Protein AF-0000000087637522 (afdb_homodimer)

InterPro domains:
  IPR002601 C6 domain [SM01048] (24-120)

Nearest PDB structures (foldseek):
  8sok-assembly1_D  TM=5.593E-01  e=7.422E+00  Homo sapiens
  8w3d-assembly2_B  TM=3.152E-01  e=5.796E+00  Homo sapiens
  7dua-assembly1_B  TM=2.533E-01  e=5.448E+00  Homo sapiens
  8sok-assembly1_D  TM=5.595E-01  e=7.755E+00  Homo sapiens
  8w3d-assembly2_B  TM=3.154E-01  e=9.944E+00  Homo sapiens

pLDDT: mean 79.02, std 18.72, range [26.09, 97.25]

Organism: Ancylostoma caninum (NCBI:txid29170)

Structure (mmCIF, N/CA/C/O backbone):
data_AF-0000000087637522-model_v1
#
loop_
_entity.id
_entity.type
_entity.pdbx_description
1 polymer 'C6 domain-containing protein'
#
loop_
_atom_site.group_PDB
_atom_site.id
_atom_site.type_symbol
_atom_site.label_atom_id
_atom_site.label_alt_id
_atom_site.label_comp_id
_atom_site.label_asym_id
_atom_site.label_entity_id
_atom_site.label_seq_id
_atom_site.pdbx_PDB_ins_code
_atom_site.Cartn_x
_atom_site.Cartn_y
_atom_site.Cartn_z
_atom_site.occupancy
_atom_site.B_iso_or_equiv
_atom_site.auth_seq_id
_atom_site.auth_comp_id
_atom_site.auth_asym_id
_atom_site.auth_atom_id
_atom_site.pdbx_PDB_model_num
ATOM 1 N N . MET A 1 1 ? 56.125 -8.523 -10.203 1 26.58 1 MET A N 1
ATOM 2 C CA . MET A 1 1 ? 55.281 -7.355 -10.516 1 26.58 1 MET A CA 1
ATOM 3 C C . MET A 1 1 ? 53.812 -7.746 -10.633 1 26.58 1 MET A C 1
ATOM 5 O O . MET A 1 1 ? 53.438 -8.445 -11.562 1 26.58 1 MET A O 1
ATOM 9 N N . MET A 1 2 ? 53.156 -8 -9.461 1 36.91 2 MET A N 1
ATOM 10 C CA . MET A 1 2 ? 51.75 -8.414 -9.242 1 36.91 2 MET A CA 1
ATOM 11 C C . MET A 1 2 ? 50.781 -7.359 -9.758 1 36.91 2 MET A C 1
ATOM 13 O O . MET A 1 2 ? 50.906 -6.188 -9.398 1 36.91 2 MET A O 1
ATOM 17 N N . THR A 1 3 ? 50.281 -7.492 -11.008 1 38.19 3 THR A N 1
ATOM 18 C CA . THR A 1 3 ? 49.281 -6.668 -11.648 1 38.19 3 THR A CA 1
ATOM 19 C C . THR A 1 3 ? 48 -6.668 -10.82 1 38.19 3 THR A C 1
ATOM 21 O O . THR A 1 3 ? 47.406 -7.723 -10.57 1 38.19 3 THR A O 1
ATOM 24 N N . SER A 1 4 ? 47.969 -5.797 -9.797 1 38.84 4 SER A N 1
ATOM 25 C CA . SER A 1 4 ? 46.719 -5.496 -9.102 1 38.84 4 SER A CA 1
ATOM 26 C C . SER A 1 4 ? 45.594 -5.184 -10.086 1 38.84 4 SER A C 1
ATOM 28 O O . SER A 1 4 ? 45.688 -4.23 -10.859 1 38.84 4 SER A O 1
ATOM 30 N N . GLY A 1 5 ? 45.062 -6.227 -10.641 1 37.09 5 GLY A N 1
ATOM 31 C CA . GLY A 1 5 ? 43.844 -6.035 -11.414 1 37.09 5 GLY A CA 1
ATOM 32 C C . GLY A 1 5 ? 42.781 -5.238 -10.672 1 37.09 5 GLY A C 1
ATOM 33 O O . GLY A 1 5 ? 42.25 -5.688 -9.656 1 37.09 5 GLY A O 1
ATOM 34 N N . THR A 1 6 ? 42.875 -3.9 -10.703 1 39.91 6 THR A N 1
ATOM 35 C CA . THR A 1 6 ? 41.781 -3.027 -10.25 1 39.91 6 THR A CA 1
ATOM 36 C C . THR A 1 6 ? 40.469 -3.402 -10.922 1 39.91 6 THR A C 1
ATOM 38 O O . THR A 1 6 ? 40.375 -3.371 -12.156 1 39.91 6 THR A O 1
ATOM 41 N N . CYS A 1 7 ? 39.781 -4.348 -10.352 1 34.88 7 CYS A N 1
ATOM 42 C CA . CYS A 1 7 ? 38.406 -4.547 -10.773 1 34.88 7 CYS A CA 1
ATOM 43 C C . CYS A 1 7 ? 37.625 -3.225 -10.812 1 34.88 7 CYS A C 1
ATOM 45 O O . CYS A 1 7 ? 37.375 -2.627 -9.766 1 34.88 7 CYS A O 1
ATOM 47 N N . ALA A 1 8 ? 37.75 -2.508 -11.93 1 36.03 8 ALA A N 1
ATOM 48 C CA . ALA A 1 8 ? 36.938 -1.335 -12.234 1 36.03 8 ALA A CA 1
ATOM 49 C C . ALA A 1 8 ? 35.438 -1.633 -12.039 1 36.03 8 ALA A C 1
ATOM 51 O O . ALA A 1 8 ? 34.844 -2.393 -12.812 1 36.03 8 ALA A O 1
ATOM 52 N N . VAL A 1 9 ? 34.969 -1.799 -10.914 1 47.88 9 VAL A N 1
ATOM 53 C CA . VAL A 1 9 ? 33.531 -1.71 -10.789 1 47.88 9 VAL A CA 1
ATOM 54 C C . VAL A 1 9 ? 33 -0.581 -11.672 1 47.88 9 VAL A C 1
ATOM 56 O O . VAL A 1 9 ? 33.5 0.542 -11.625 1 47.88 9 VAL A O 1
ATOM 59 N N . PRO A 1 10 ? 32.344 -0.998 -12.688 1 44.69 10 PRO A N 1
ATOM 60 C CA . PRO A 1 10 ? 31.984 0.076 -13.617 1 44.69 10 PRO A CA 1
ATOM 61 C C . PRO A 1 10 ? 31.297 1.25 -12.922 1 44.69 10 PRO A C 1
ATOM 63 O O . PRO A 1 10 ? 30.406 1.048 -12.102 1 44.69 10 PRO A O 1
ATOM 66 N N . ILE A 1 11 ? 31.844 2.43 -12.914 1 52.66 11 ILE A N 1
ATOM 67 C CA . ILE A 1 11 ? 31.359 3.74 -12.5 1 52.66 11 ILE A CA 1
ATOM 68 C C . ILE A 1 11 ? 29.859 3.85 -12.773 1 52.66 11 ILE A C 1
ATOM 70 O O . ILE A 1 11 ? 29.125 4.477 -12.008 1 52.66 11 ILE A O 1
ATOM 74 N N . LEU A 1 12 ? 29.297 3.018 -13.609 1 48.44 12 LEU A N 1
ATOM 75 C CA . LEU A 1 12 ? 27.891 3.111 -13.992 1 48.44 12 LEU A CA 1
ATOM 76 C C . LEU A 1 12 ? 27 2.537 -12.906 1 48.44 12 LEU A C 1
ATOM 78 O O . LEU A 1 12 ? 25.922 3.088 -12.633 1 48.44 12 LEU A O 1
ATOM 82 N N . VAL A 1 13 ? 27.391 1.53 -12.352 1 46.62 13 VAL A N 1
ATOM 83 C CA . VAL A 1 13 ? 26.578 0.923 -11.297 1 46.62 13 VAL A CA 1
ATOM 84 C C . VAL A 1 13 ? 26.547 1.845 -10.078 1 46.62 13 VAL A C 1
ATOM 86 O O . VAL A 1 13 ? 25.5 2.004 -9.445 1 46.62 13 VAL A O 1
ATOM 89 N N . LEU A 1 14 ? 27.594 2.449 -9.789 1 48.47 14 LEU A N 1
ATOM 90 C CA . LEU A 1 14 ? 27.625 3.391 -8.672 1 48.47 14 LEU A CA 1
ATOM 91 C C . LEU A 1 14 ? 26.766 4.613 -8.961 1 48.47 14 LEU A C 1
ATOM 93 O O . LEU A 1 14 ? 26.078 5.113 -8.07 1 48.47 14 LEU A O 1
ATOM 97 N N . LEU A 1 15 ? 26.688 5.008 -10.102 1 47.25 15 LEU A N 1
ATOM 98 C CA . LEU A 1 15 ? 25.875 6.156 -10.469 1 47.25 15 LEU A CA 1
ATOM 99 C C . LEU A 1 15 ? 24.391 5.801 -10.43 1 47.25 15 LEU A C 1
ATOM 101 O O . LEU A 1 15 ? 23.562 6.602 -9.984 1 47.25 15 LEU A O 1
ATOM 105 N N . GLU A 1 16 ? 24.062 4.586 -10.859 1 46.06 16 GLU A N 1
ATOM 106 C CA . GLU A 1 16 ? 22.656 4.172 -10.844 1 46.06 16 GLU A CA 1
ATOM 107 C C . GLU A 1 16 ? 22.172 3.941 -9.414 1 46.06 16 GLU A C 1
ATOM 109 O O . GLU A 1 16 ? 21.062 4.332 -9.062 1 46.06 16 GLU A O 1
ATOM 114 N N . ILE A 1 17 ? 22.922 3.262 -8.625 1 44.72 17 ILE A N 1
ATOM 115 C CA . ILE A 1 17 ? 22.578 3.088 -7.219 1 44.72 17 ILE A CA 1
ATOM 116 C C . ILE A 1 17 ? 22.5 4.453 -6.535 1 44.72 17 ILE A C 1
ATOM 118 O O . ILE A 1 17 ? 21.562 4.715 -5.777 1 44.72 17 ILE A O 1
ATOM 122 N N . ASN A 1 18 ? 23.469 5.289 -6.734 1 46.38 18 ASN A N 1
ATOM 123 C CA . ASN A 1 18 ? 23.422 6.633 -6.172 1 46.38 18 ASN A CA 1
ATOM 124 C C . ASN A 1 18 ? 22.203 7.406 -6.66 1 46.38 18 ASN A C 1
ATOM 126 O O . ASN A 1 18 ? 21.609 8.18 -5.906 1 46.38 18 ASN A O 1
ATOM 130 N N . ARG A 1 19 ? 21.844 7.188 -7.879 1 44.47 19 ARG A N 1
ATOM 131 C CA . ARG A 1 19 ? 20.688 7.891 -8.43 1 44.47 19 ARG A CA 1
ATOM 132 C C . ARG A 1 19 ? 19.406 7.43 -7.758 1 44.47 19 ARG A C 1
ATOM 134 O O . ARG A 1 19 ? 18.516 8.242 -7.484 1 44.47 19 ARG A O 1
ATOM 141 N N . LYS A 1 20 ? 19.234 6.156 -7.539 1 47.78 20 LYS A N 1
ATOM 142 C CA . LYS A 1 20 ? 18.016 5.652 -6.91 1 47.78 20 LYS A CA 1
ATOM 143 C C . LYS A 1 20 ? 17.906 6.129 -5.465 1 47.78 20 LYS A C 1
ATOM 145 O O . LYS A 1 20 ? 16.828 6.535 -5.02 1 47.78 20 LYS A O 1
ATOM 150 N N . THR A 1 21 ? 18.984 5.891 -4.676 1 53.03 21 THR A N 1
ATOM 151 C CA . THR A 1 21 ? 19 6.406 -3.311 1 53.03 21 THR A CA 1
ATOM 152 C C . THR A 1 21 ? 18.734 7.906 -3.297 1 53.03 21 THR A C 1
ATOM 154 O O . THR A 1 21 ? 18.047 8.414 -2.406 1 53.03 21 THR A O 1
ATOM 157 N N . ASP A 1 22 ? 19.188 8.492 -4.344 1 59.59 22 ASP A N 1
ATOM 158 C CA . ASP A 1 22 ? 19.031 9.938 -4.426 1 59.59 22 ASP A CA 1
ATOM 159 C C . ASP A 1 22 ? 17.609 10.32 -4.789 1 59.59 22 ASP A C 1
ATOM 161 O O . ASP A 1 22 ? 17.078 11.312 -4.285 1 59.59 22 ASP A O 1
ATOM 165 N N . ALA A 1 23 ? 16.969 9.375 -5.465 1 61.22 23 ALA A N 1
ATOM 166 C CA . ALA A 1 23 ? 15.672 9.789 -5.98 1 61.22 23 ALA A CA 1
ATOM 167 C C . ALA A 1 23 ? 14.617 9.781 -4.875 1 61.22 23 ALA A C 1
ATOM 169 O O . ALA A 1 23 ? 13.625 10.508 -4.957 1 61.22 23 ALA A O 1
ATOM 170 N N . CYS A 1 24 ? 14.961 9.117 -3.807 1 74.25 24 CYS A N 1
ATOM 171 C CA . CYS A 1 24 ? 13.945 9.102 -2.756 1 74.25 24 CYS A CA 1
ATOM 172 C C . CYS A 1 24 ? 14.344 10.008 -1.599 1 74.25 24 CYS A C 1
ATOM 174 O O . CYS A 1 24 ? 13.758 9.945 -0.521 1 74.25 24 CYS A O 1
ATOM 176 N N . LYS A 1 25 ? 15.336 10.773 -1.87 1 78.25 25 LYS A N 1
ATOM 177 C CA . LYS A 1 25 ? 15.781 11.773 -0.906 1 78.25 25 LYS A CA 1
ATOM 178 C C . LYS A 1 25 ? 15.57 13.188 -1.439 1 78.25 25 LYS A C 1
ATOM 180 O O . LYS A 1 25 ? 16.078 14.156 -0.872 1 78.25 25 LYS A O 1
ATOM 185 N N . THR A 1 26 ? 14.859 13.312 -2.416 1 86.06 26 THR A N 1
ATOM 186 C CA . THR A 1 26 ? 14.758 14.609 -3.084 1 86.06 26 THR A CA 1
ATOM 187 C C . THR A 1 26 ? 13.391 15.242 -2.832 1 86.06 26 THR A C 1
ATOM 189 O O . THR A 1 26 ? 13.117 16.344 -3.299 1 86.06 26 THR A O 1
ATOM 192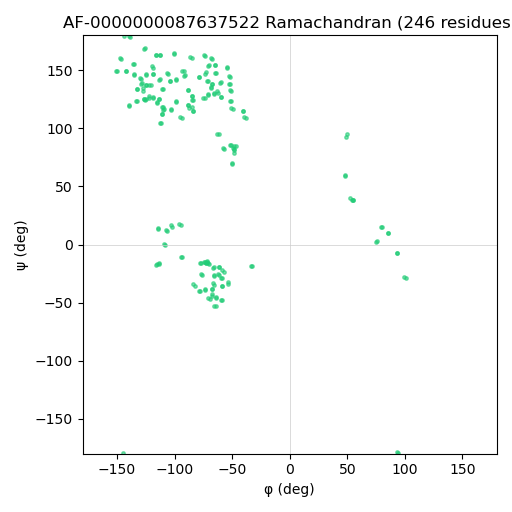 N N . CYS A 1 27 ? 12.609 14.617 -2.16 1 91.75 27 CYS A N 1
ATOM 193 C CA . CYS A 1 27 ? 11.297 15.188 -1.881 1 91.75 27 CYS A CA 1
ATOM 194 C C . CYS A 1 27 ? 11.398 16.328 -0.872 1 91.75 27 CYS A C 1
ATOM 196 O O . CYS A 1 27 ? 12.273 16.312 -0.002 1 91.75 27 CYS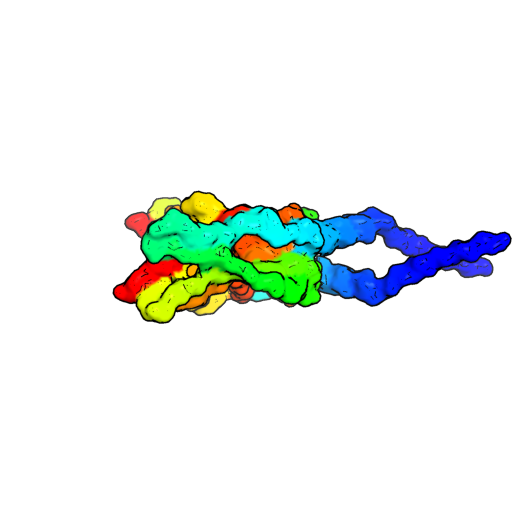 A O 1
ATOM 198 N N . THR A 1 28 ? 10.523 17.297 -0.998 1 93.88 28 THR A N 1
ATOM 199 C CA . THR A 1 28 ? 10.336 18.344 -0.002 1 93.88 28 THR A CA 1
ATOM 200 C C . THR A 1 28 ? 8.914 18.328 0.534 1 93.88 28 THR A C 1
ATOM 202 O O . THR A 1 28 ? 7.984 17.906 -0.158 1 93.88 28 THR A O 1
ATOM 205 N N . THR A 1 29 ? 8.773 18.812 1.768 1 93.75 29 THR A N 1
ATOM 206 C CA . THR A 1 29 ? 7.449 18.812 2.379 1 93.75 29 THR A CA 1
ATOM 207 C C . THR A 1 29 ? 6.512 19.766 1.637 1 93.75 29 THR A C 1
ATOM 209 O O . THR A 1 29 ? 5.293 19.609 1.686 1 93.75 29 THR A O 1
ATOM 212 N N . ALA A 1 30 ? 7.078 20.656 0.931 1 94.88 30 ALA A N 1
ATOM 213 C CA . ALA A 1 30 ? 6.27 21.641 0.228 1 94.88 30 ALA A CA 1
ATOM 214 C C . ALA A 1 30 ? 5.566 21.031 -0.979 1 94.88 30 ALA A C 1
ATOM 216 O O . ALA A 1 30 ? 4.652 21.625 -1.547 1 94.88 30 ALA A O 1
ATOM 217 N N . GLN A 1 31 ? 5.973 19.875 -1.399 1 95 31 GLN A N 1
ATOM 218 C CA . GLN A 1 31 ? 5.371 19.203 -2.547 1 95 31 GLN A CA 1
ATOM 219 C C . GLN A 1 31 ? 3.971 18.688 -2.217 1 95 31 GLN A C 1
ATOM 221 O O . GLN A 1 31 ? 3.205 18.344 -3.117 1 95 31 GLN A O 1
ATOM 226 N N . VAL A 1 32 ? 3.664 18.625 -0.894 1 96.19 32 VAL A N 1
ATOM 227 C CA . VAL A 1 32 ? 2.326 18.219 -0.47 1 96.19 32 VAL A CA 1
ATOM 228 C C . VAL A 1 32 ? 1.619 19.391 0.193 1 96.19 32 VAL A C 1
ATOM 230 O O . VAL A 1 32 ? 2.148 20 1.13 1 96.19 32 VAL A O 1
ATOM 233 N N . SER A 1 33 ? 0.439 19.688 -0.332 1 96.75 33 SER A N 1
ATOM 234 C CA . SER A 1 33 ? -0.38 20.703 0.314 1 96.75 33 SER A CA 1
ATOM 235 C C . SER A 1 33 ? -1.198 20.109 1.458 1 96.75 33 SER A C 1
ATOM 237 O O . SER A 1 33 ? -2.031 19.234 1.241 1 96.75 33 SER A O 1
ATOM 239 N N . PHE A 1 34 ? -0.889 20.547 2.602 1 97.19 34 PHE A N 1
ATOM 240 C CA . PHE A 1 34 ? -1.707 20.219 3.762 1 97.19 34 PHE A CA 1
ATOM 241 C C . PHE A 1 34 ? -2.74 21.297 4.031 1 97.19 34 PHE A C 1
ATOM 243 O O . PHE A 1 34 ? -2.402 22.375 4.539 1 97.19 34 PHE A O 1
ATOM 250 N N . ASP A 1 35 ? -3.912 20.906 3.75 1 94.88 35 ASP A N 1
ATOM 251 C CA . ASP A 1 35 ? -4.957 21.922 3.693 1 94.88 35 ASP A CA 1
ATOM 252 C C . ASP A 1 35 ? -5.422 22.312 5.094 1 94.88 35 ASP A C 1
ATOM 254 O O . ASP A 1 35 ? -5.539 21.453 5.973 1 94.88 35 ASP A O 1
ATOM 258 N N . LYS A 1 36 ? -5.727 23.594 5.191 1 95.94 36 LYS A N 1
ATOM 259 C CA . LYS A 1 36 ? -6.367 24.094 6.402 1 95.94 36 LYS A CA 1
ATOM 260 C C . LYS A 1 36 ? -7.883 23.938 6.332 1 95.94 36 LYS A C 1
ATOM 262 O O . LYS A 1 36 ? -8.438 23.734 5.25 1 95.94 36 LYS A O 1
ATOM 267 N N . ALA A 1 37 ? -8.43 24 7.547 1 94 37 ALA A N 1
ATOM 268 C CA . ALA A 1 37 ? -9.891 24.047 7.574 1 94 37 ALA A CA 1
ATOM 269 C C . ALA A 1 37 ? -10.422 25.156 6.664 1 94 37 ALA A C 1
ATOM 271 O O . ALA A 1 37 ? -9.836 26.234 6.594 1 94 37 ALA A O 1
ATOM 272 N N . ASN A 1 38 ? -11.484 24.781 5.965 1 87.12 38 ASN A N 1
ATOM 273 C CA . ASN A 1 38 ? -11.961 25.719 4.957 1 87.12 38 ASN A CA 1
ATOM 274 C C . ASN A 1 38 ? -13.203 26.469 5.43 1 87.12 38 ASN A C 1
ATOM 276 O O . ASN A 1 38 ? -13.93 27.047 4.621 1 87.12 38 ASN A O 1
ATOM 280 N N . GLY A 1 39 ? -13.562 26.516 6.645 1 87.5 39 GLY A N 1
ATOM 281 C CA . GLY A 1 39 ? -14.727 27.203 7.18 1 87.5 39 GLY A CA 1
ATOM 282 C C . GLY A 1 39 ? -15.906 26.266 7.426 1 87.5 39 GLY A C 1
ATOM 283 O O . GLY A 1 39 ? -16.797 26.594 8.211 1 87.5 39 GLY A O 1
ATOM 284 N N . ASP A 1 40 ? -15.938 25.188 6.625 1 82.62 40 ASP A N 1
ATOM 285 C CA . ASP A 1 40 ? -16.922 24.141 6.934 1 82.62 40 ASP A CA 1
ATOM 286 C C . ASP A 1 40 ? -16.641 23.516 8.297 1 82.62 40 ASP A C 1
ATOM 288 O O . ASP A 1 40 ? -15.492 23.188 8.609 1 82.62 40 ASP A O 1
ATOM 292 N N . PRO A 1 41 ? -17.734 23.422 9.086 1 85.88 41 PRO A N 1
ATOM 293 C CA . PRO A 1 41 ? -17.531 22.922 10.445 1 85.88 41 PRO A CA 1
ATOM 294 C C . PRO A 1 41 ? -16.922 21.531 10.477 1 85.88 41 PRO A C 1
ATOM 296 O O . PRO A 1 41 ? -16.312 21.125 11.477 1 85.88 41 PRO A O 1
ATOM 299 N N . MET A 1 42 ? -17.016 20.734 9.461 1 88.44 42 MET A N 1
ATOM 300 C CA . MET A 1 42 ? -16.484 19.375 9.469 1 88.44 42 MET A CA 1
ATOM 301 C C . MET A 1 42 ? -15.078 19.344 8.883 1 88.44 42 MET A C 1
ATOM 303 O O . MET A 1 42 ? -14.391 18.328 8.969 1 88.44 42 MET A O 1
ATOM 307 N N . SER A 1 43 ? -14.766 20.5 8.305 1 91.75 43 SER A N 1
ATOM 308 C CA . SER A 1 43 ? -13.414 20.594 7.762 1 91.75 43 SER A CA 1
ATOM 309 C C . SER A 1 43 ? -12.414 21 8.844 1 91.75 43 SER A C 1
ATOM 311 O O . SER A 1 43 ? -12.625 21.984 9.555 1 91.75 43 SER A O 1
ATOM 313 N N . ILE A 1 44 ? -11.375 20.266 8.977 1 95.5 44 ILE A N 1
ATOM 314 C CA . ILE A 1 44 ? -10.367 20.562 9.992 1 95.5 44 ILE A CA 1
ATOM 315 C C . ILE A 1 44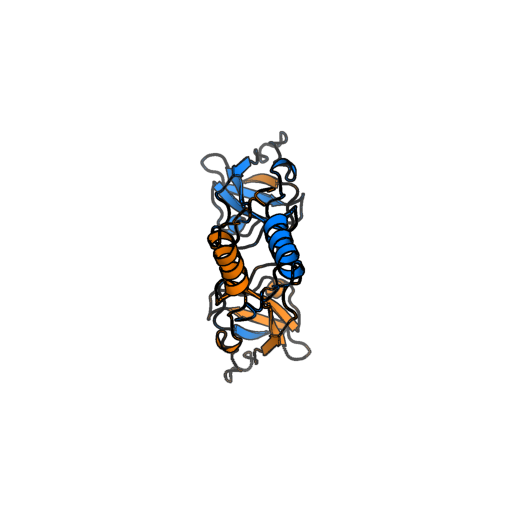 ? -8.992 20.656 9.336 1 95.5 44 ILE A C 1
ATOM 317 O O . ILE A 1 44 ? -8.828 20.328 8.156 1 95.5 44 ILE A O 1
ATOM 321 N N . ASP A 1 45 ? -7.996 21.141 10.047 1 96.88 45 ASP A N 1
ATOM 322 C CA . ASP A 1 45 ? -6.637 21.312 9.547 1 96.88 45 ASP A CA 1
ATOM 323 C C . ASP A 1 45 ? -5.969 19.953 9.305 1 96.88 45 ASP A C 1
ATOM 325 O O . ASP A 1 45 ? -6.105 19.031 10.109 1 96.88 45 ASP A O 1
ATOM 329 N N . SER A 1 46 ? -5.332 19.828 8.211 1 96.75 46 SER A N 1
ATOM 330 C CA . SER A 1 46 ? -4.355 18.75 8.023 1 96.75 46 SER A CA 1
ATOM 331 C C . SER A 1 46 ? -2.953 19.219 8.406 1 96.75 46 SER A C 1
ATOM 333 O O . SER A 1 46 ? -2.65 20.406 8.352 1 96.75 46 SER A O 1
ATOM 335 N N . SER A 1 47 ? -2.172 18.281 8.867 1 97.19 47 SER A N 1
ATOM 336 C CA . SER A 1 47 ? -0.785 18.562 9.234 1 97.19 47 SER A CA 1
ATOM 337 C C . SER A 1 47 ? 0.116 17.375 8.914 1 97.19 47 SER A C 1
ATOM 339 O O . SER A 1 47 ? -0.316 16.422 8.266 1 97.19 47 SER A O 1
ATOM 341 N N . PHE A 1 48 ? 1.384 17.562 9.227 1 97.06 48 PHE A N 1
ATOM 342 C CA . PHE A 1 48 ? 2.32 16.453 9.016 1 97.06 48 PHE A CA 1
ATOM 343 C C . PHE A 1 48 ? 3.428 16.484 10.062 1 97.06 48 PHE A C 1
ATOM 345 O O . PHE A 1 48 ? 3.609 17.484 10.766 1 97.06 48 PHE A O 1
ATOM 352 N N . ARG A 1 49 ? 4.066 15.328 10.195 1 97 49 ARG A N 1
ATOM 353 C CA . ARG A 1 49 ? 5.289 15.148 10.969 1 97 49 ARG A CA 1
ATOM 354 C C . ARG A 1 49 ? 6.387 14.516 10.117 1 97 49 ARG A C 1
ATOM 356 O O . ARG A 1 49 ? 6.152 13.516 9.438 1 97 49 ARG A O 1
ATOM 363 N N . VAL A 1 50 ? 7.523 15.258 10.094 1 94.75 50 VAL A N 1
ATOM 364 C CA . VAL A 1 50 ? 8.664 14.648 9.414 1 94.75 50 VAL A CA 1
ATOM 365 C C . VAL A 1 50 ? 9.195 13.484 10.25 1 94.75 50 VAL A C 1
ATOM 367 O O . VAL A 1 50 ? 9.414 13.617 11.453 1 94.75 50 VAL A O 1
ATOM 370 N N . GLU A 1 51 ? 9.344 12.32 9.531 1 92.69 51 GLU A N 1
ATOM 371 C CA . GLU A 1 51 ? 9.852 11.125 10.195 1 92.69 51 GLU A CA 1
ATOM 372 C C . GLU A 1 51 ? 11.328 10.906 9.891 1 92.69 51 GLU A C 1
ATOM 374 O O . GLU A 1 51 ? 11.867 11.492 8.945 1 92.69 51 GLU A O 1
ATOM 379 N N . ALA A 1 52 ? 11.914 10.039 10.719 1 90.69 52 ALA A N 1
ATOM 380 C CA . ALA A 1 52 ? 13.227 9.531 10.312 1 90.69 52 ALA A CA 1
ATOM 381 C C . ALA A 1 52 ? 13.141 8.797 8.977 1 90.69 52 ALA A C 1
ATOM 383 O O . ALA A 1 52 ? 12.156 8.117 8.695 1 90.69 52 ALA A O 1
ATOM 384 N N . PRO A 1 53 ? 14.164 9.078 8.188 1 84.81 53 PRO A N 1
ATOM 385 C CA . PRO A 1 53 ? 14.156 8.305 6.941 1 84.81 53 PRO A CA 1
ATOM 386 C C . PRO A 1 53 ? 14.07 6.801 7.176 1 84.81 53 PRO A C 1
ATOM 388 O O . PRO A 1 53 ? 14.398 6.324 8.266 1 84.81 53 PRO A O 1
ATOM 391 N N . ASP A 1 54 ? 13.477 6.059 6.172 1 75.44 54 ASP A N 1
ATOM 392 C CA . ASP A 1 54 ? 13.453 4.602 6.238 1 75.44 54 ASP A CA 1
ATOM 393 C C . ASP A 1 54 ? 14.852 4.043 6.5 1 75.44 54 ASP A C 1
ATOM 395 O O . ASP A 1 54 ? 15.789 4.336 5.758 1 75.44 54 ASP A O 1
ATOM 399 N N . PRO A 1 55 ? 14.938 3.314 7.508 1 71 55 PRO A N 1
ATOM 400 C CA . PRO A 1 55 ? 16.281 2.861 7.855 1 71 55 PRO A CA 1
ATOM 401 C C . PRO A 1 55 ? 16.875 1.922 6.809 1 71 55 PRO A C 1
ATOM 403 O O . PRO A 1 55 ? 18.094 1.85 6.66 1 71 55 PRO A O 1
ATOM 406 N N . ALA A 1 56 ? 16.047 1.26 6.113 1 59.47 56 ALA A N 1
ATOM 407 C CA . ALA A 1 56 ? 16.531 0.282 5.137 1 59.47 56 ALA A CA 1
ATOM 408 C C . ALA A 1 56 ? 16.891 0.955 3.816 1 59.47 56 ALA A C 1
ATOM 410 O O . ALA A 1 56 ? 17.859 0.569 3.16 1 59.47 56 ALA A O 1
ATOM 411 N N . THR A 1 57 ? 16.172 1.949 3.486 1 62.62 57 THR A N 1
ATOM 412 C CA . THR A 1 57 ? 16.312 2.496 2.141 1 62.62 57 THR A CA 1
ATOM 413 C C . THR A 1 57 ? 16.844 3.924 2.189 1 62.62 57 THR A C 1
ATOM 415 O O . THR A 1 57 ? 17.344 4.441 1.186 1 62.62 57 THR A O 1
ATOM 418 N N . GLY A 1 58 ? 16.75 4.562 3.373 1 75.44 58 GLY A N 1
ATOM 419 C CA . GLY A 1 58 ? 17.125 5.965 3.502 1 75.44 58 GLY A CA 1
ATOM 420 C C . GLY A 1 58 ? 16.094 6.91 2.922 1 75.44 58 GLY A C 1
ATOM 421 O O . GLY A 1 58 ? 16.297 8.125 2.906 1 75.44 58 GLY A O 1
ATOM 422 N N . CYS A 1 59 ? 15.039 6.43 2.455 1 78.44 59 CYS A N 1
ATOM 423 C CA . CYS A 1 59 ? 14.008 7.258 1.835 1 78.44 59 CYS A CA 1
ATOM 424 C C . CYS A 1 59 ? 13.336 8.156 2.865 1 78.44 59 CYS A C 1
ATOM 426 O O . CYS A 1 59 ? 13.07 7.73 3.99 1 78.44 59 CYS A O 1
ATOM 428 N N . LEU A 1 60 ? 13.125 9.375 2.449 1 88.75 60 LEU A N 1
ATOM 429 C CA . LEU A 1 60 ? 12.453 10.312 3.338 1 88.75 60 LEU A CA 1
ATOM 430 C C . LEU A 1 60 ? 11.023 9.859 3.627 1 88.75 60 LEU A C 1
ATOM 432 O O . LEU A 1 60 ? 10.398 9.219 2.787 1 88.75 60 LEU A O 1
ATOM 436 N N . ARG A 1 61 ? 10.617 10.172 4.781 1 90.31 61 ARG A N 1
ATOM 437 C CA . ARG A 1 61 ? 9.266 9.82 5.215 1 90.31 61 ARG A CA 1
ATOM 438 C C . ARG A 1 61 ? 8.594 11 5.91 1 90.31 61 ARG A C 1
ATOM 440 O O . ARG A 1 61 ? 9.266 11.836 6.52 1 90.31 61 ARG A O 1
ATOM 447 N N . LEU A 1 62 ? 7.316 11.125 5.75 1 94.62 62 LEU A N 1
ATOM 448 C CA . LEU A 1 62 ? 6.492 12 6.574 1 94.62 62 LEU A CA 1
ATOM 449 C C . LEU A 1 62 ? 5.141 11.359 6.871 1 94.62 62 LEU A C 1
ATOM 451 O O . LEU A 1 62 ? 4.668 10.516 6.105 1 94.62 62 LEU A O 1
ATOM 455 N N . THR A 1 63 ? 4.645 11.688 7.992 1 95.12 63 THR A N 1
ATOM 456 C CA . THR A 1 63 ? 3.316 11.219 8.375 1 95.12 63 THR A CA 1
ATOM 457 C C . THR A 1 63 ? 2.283 12.328 8.211 1 95.12 63 THR A C 1
ATOM 459 O O . THR A 1 63 ? 2.402 13.391 8.828 1 95.12 63 THR A O 1
ATOM 462 N N . ALA A 1 64 ? 1.323 12.109 7.305 1 96.44 64 ALA A N 1
ATOM 463 C CA . ALA A 1 64 ? 0.151 12.977 7.254 1 96.44 64 ALA A CA 1
ATOM 464 C C . ALA A 1 64 ? -0.765 12.734 8.445 1 96.44 64 ALA A C 1
ATOM 466 O O . ALA A 1 64 ? -0.966 11.594 8.867 1 96.44 64 ALA A O 1
ATOM 467 N N . ILE A 1 65 ? -1.319 13.82 8.977 1 96.5 65 ILE A N 1
ATOM 468 C CA . ILE A 1 65 ? -2.07 13.711 10.219 1 96.5 65 ILE A CA 1
ATOM 469 C C . ILE A 1 65 ? -3.398 14.453 10.086 1 96.5 65 ILE A C 1
ATOM 471 O O . ILE A 1 65 ? -3.43 15.617 9.68 1 96.5 65 ILE A O 1
ATOM 475 N N . CYS A 1 66 ? -4.465 13.812 10.297 1 95.88 66 CYS A N 1
ATOM 476 C CA . CYS A 1 66 ? -5.77 14.406 10.57 1 95.88 66 CYS A CA 1
ATOM 477 C C . CYS A 1 66 ? -6.199 14.148 12.008 1 95.88 66 CYS A C 1
ATOM 479 O O . CYS A 1 66 ? -6.48 13.008 12.383 1 95.88 66 CYS A O 1
ATOM 481 N N . ALA A 1 67 ? -6.254 15.227 12.797 1 96.75 67 ALA A N 1
ATOM 482 C CA . ALA A 1 67 ? -6.648 15.109 14.203 1 96.75 67 ALA A CA 1
ATOM 483 C C . ALA A 1 67 ? -7.988 15.789 14.453 1 96.75 67 ALA A C 1
ATOM 485 O O . ALA A 1 67 ? -8.062 17.016 14.516 1 96.75 67 ALA A O 1
ATOM 486 N N . ALA A 1 68 ? -8.961 14.945 14.594 1 93.69 68 ALA A N 1
ATOM 487 C CA . ALA A 1 68 ? -10.281 15.477 14.898 1 93.69 68 ALA A CA 1
ATOM 488 C C . ALA A 1 68 ? -10.367 15.938 16.344 1 93.69 68 ALA A C 1
ATOM 490 O O . ALA A 1 68 ? -9.492 15.625 17.156 1 93.69 68 ALA A O 1
ATOM 491 N N . GLN A 1 69 ? -11.422 16.766 16.625 1 93.44 69 GLN A N 1
ATOM 492 C CA . GLN A 1 69 ? -11.703 17.156 18 1 93.44 69 GLN A CA 1
ATOM 493 C C . GLN A 1 69 ? -12.117 15.961 18.844 1 93.44 69 GLN A C 1
ATOM 495 O O . GLN A 1 69 ? -12.547 14.938 18.312 1 93.44 69 GLN A O 1
ATOM 500 N N . PRO A 1 70 ? -11.836 16.172 20.25 1 93.88 70 PRO A N 1
ATOM 501 C CA . PRO A 1 70 ? -12.305 15.086 21.109 1 93.88 70 PRO A CA 1
ATOM 502 C C . PRO A 1 70 ? -13.773 14.734 20.875 1 93.88 70 PRO A C 1
ATOM 504 O O . PRO A 1 70 ? -14.617 15.633 20.766 1 93.88 70 PRO A O 1
ATOM 507 N N . GLY A 1 71 ? -14.07 13.438 20.75 1 91.38 71 GLY A N 1
ATOM 508 C CA . GLY A 1 71 ? -15.43 12.984 20.531 1 91.38 71 GLY A CA 1
ATOM 509 C C . GLY A 1 71 ? -15.781 12.82 19.062 1 91.38 71 GLY A C 1
ATOM 510 O O . GLY A 1 71 ? -16.891 12.383 18.734 1 91.38 71 GLY A O 1
ATOM 511 N N . PHE A 1 72 ? -14.906 13.242 18.203 1 89.38 72 PHE A N 1
ATOM 512 C CA . PHE A 1 72 ? -15.125 13.109 16.766 1 89.38 72 PHE A CA 1
ATOM 513 C C . PHE A 1 72 ? -14.133 12.125 16.156 1 89.38 72 PHE A C 1
ATOM 515 O O . PHE A 1 72 ? -13.133 11.766 16.781 1 89.38 72 PHE A O 1
ATOM 522 N N . PHE A 1 73 ? -14.445 11.625 14.883 1 89.06 73 PHE A N 1
ATOM 523 C CA . PHE A 1 73 ? -13.523 10.812 14.102 1 89.06 73 PHE A CA 1
ATOM 524 C C . PHE A 1 73 ? -12.898 11.633 12.977 1 89.06 73 PHE A C 1
ATOM 526 O O . PHE A 1 73 ? -13.57 12.453 12.352 1 89.06 73 PHE A O 1
ATOM 533 N N . GLY A 1 74 ? -11.648 11.414 12.742 1 92.19 74 GLY A N 1
ATOM 534 C CA . GLY A 1 74 ? -10.977 12.055 11.625 1 92.19 74 GLY A CA 1
ATOM 535 C C . GLY A 1 74 ? -11.023 11.234 10.352 1 92.19 74 GLY A C 1
ATOM 536 O O . GLY A 1 74 ? -10.961 10.008 10.391 1 92.19 74 GLY A O 1
ATOM 537 N N . PHE A 1 75 ? -11.102 11.883 9.242 1 88.12 75 PHE A N 1
ATOM 538 C CA . PHE A 1 75 ? -11.023 11.281 7.918 1 88.12 75 PHE A CA 1
ATOM 539 C C . PHE A 1 75 ? -10.062 12.062 7.031 1 88.12 75 PHE A C 1
ATOM 541 O O . PHE A 1 75 ? -10.094 13.297 7.008 1 88.12 75 PHE A O 1
ATOM 548 N N . MET A 1 76 ? -9.211 11.305 6.348 1 92.5 76 MET A N 1
ATOM 549 C CA . MET A 1 76 ? -8.195 11.891 5.477 1 92.5 76 MET A CA 1
ATOM 550 C C . MET A 1 76 ? -8.5 11.602 4.012 1 92.5 76 MET A C 1
ATOM 552 O O . MET A 1 76 ? -8.883 10.484 3.66 1 92.5 76 MET A O 1
ATOM 556 N N . GLU A 1 77 ? -8.398 12.625 3.236 1 85.75 77 GLU A N 1
ATOM 557 C CA . GLU A 1 77 ? -8.547 12.492 1.79 1 85.75 77 GLU A CA 1
ATOM 558 C C . GLU A 1 77 ? -7.289 12.961 1.061 1 85.75 77 GLU A C 1
ATOM 560 O O . GLU A 1 77 ? -6.711 13.992 1.413 1 85.75 77 GLU A O 1
ATOM 565 N N . PHE A 1 78 ? -6.93 12.156 0.058 1 89.56 78 PHE A N 1
ATOM 566 C CA . PHE A 1 78 ? -5.797 12.531 -0.778 1 89.56 78 PHE A CA 1
ATOM 567 C C . PHE A 1 78 ? -6.27 13.172 -2.074 1 89.56 78 PHE A C 1
ATOM 569 O O . PHE A 1 78 ? -7.254 12.734 -2.672 1 89.56 78 PHE A O 1
ATOM 576 N N . ASN A 1 79 ? -5.566 14.219 -2.586 1 88.12 79 ASN A N 1
ATOM 577 C CA . ASN A 1 79 ? -5.66 14.797 -3.922 1 88.12 79 ASN A CA 1
ATOM 578 C C . ASN A 1 79 ? -7.098 15.18 -4.266 1 88.12 79 ASN A C 1
ATOM 580 O O . ASN A 1 79 ? -7.527 15.031 -5.41 1 88.12 79 ASN A O 1
ATOM 584 N N . ILE A 1 80 ? -7.684 15.609 -3.406 1 75.75 80 ILE A N 1
ATOM 585 C CA . ILE A 1 80 ? -9.07 16.047 -3.547 1 75.75 80 ILE A CA 1
ATOM 586 C C . ILE A 1 80 ? -9.883 14.938 -4.223 1 75.75 80 ILE A C 1
ATOM 588 O O . ILE A 1 80 ? -9.82 14.766 -5.441 1 75.75 80 ILE A O 1
ATOM 592 N N . ASN A 1 81 ? -10.531 14.109 -3.574 1 60.47 81 ASN A N 1
ATOM 593 C CA . ASN A 1 81 ? -11.516 13.109 -3.984 1 60.47 81 ASN A CA 1
ATOM 594 C C . ASN A 1 81 ? -10.844 11.875 -4.574 1 60.47 81 ASN A C 1
ATOM 596 O O . ASN A 1 81 ? -11.398 11.219 -5.457 1 60.47 81 ASN A O 1
ATOM 600 N N . GLN A 1 82 ? -9.578 11.633 -4.422 1 67.25 82 GLN A N 1
ATOM 601 C CA . GLN A 1 82 ? -8.93 10.43 -4.934 1 67.25 82 GLN A CA 1
ATOM 602 C C . GLN A 1 82 ? -8.828 9.359 -3.852 1 67.25 82 GLN A C 1
ATOM 604 O O . GLN A 1 82 ? -8.031 8.422 -3.971 1 67.25 82 GLN A O 1
ATOM 609 N N . GLY A 1 83 ? -9.586 9.531 -2.861 1 75.25 83 GLY A N 1
ATOM 610 C CA . GLY A 1 83 ? -9.578 8.547 -1.789 1 75.25 83 GLY A CA 1
ATOM 611 C C . GLY A 1 83 ? -8.625 8.898 -0.661 1 75.25 83 GLY A C 1
ATOM 612 O O . GLY A 1 83 ? -8.164 10.039 -0.566 1 75.25 83 GLY A O 1
ATOM 613 N N . GLY A 1 84 ? -8.523 8.078 0.322 1 82.31 84 GLY A N 1
ATOM 614 C CA . GLY A 1 84 ? -7.668 8.266 1.481 1 82.31 84 GLY A CA 1
ATOM 615 C C . GLY A 1 84 ? -6.98 6.988 1.928 1 82.31 84 GLY A C 1
ATOM 616 O O . GLY A 1 84 ? -7.074 5.957 1.257 1 82.31 84 GLY A O 1
ATOM 617 N N . PRO A 1 85 ? -6.242 7.156 2.902 1 82.81 85 PRO A N 1
ATOM 618 C CA . PRO A 1 85 ? -5.477 6.008 3.387 1 82.81 85 PRO A CA 1
ATOM 619 C C . PRO A 1 85 ? -6.363 4.93 4.012 1 82.81 85 PRO A C 1
ATOM 621 O O . PRO A 1 85 ? -7.492 5.215 4.422 1 82.81 85 PRO A O 1
ATOM 624 N N . GLN A 1 86 ? -5.832 3.744 4.102 1 76.44 86 GLN A N 1
ATOM 625 C CA . GLN A 1 86 ? -6.539 2.639 4.738 1 76.44 86 GLN A CA 1
ATOM 626 C C . GLN A 1 86 ? -6.812 2.932 6.207 1 76.44 86 GLN A C 1
ATOM 628 O O . GLN A 1 86 ? -7.789 2.438 6.773 1 76.44 86 GLN A O 1
ATOM 633 N N . GLU A 1 87 ? -6.031 3.758 6.828 1 80.75 87 GLU A N 1
ATOM 634 C CA . GLU A 1 87 ? -6.156 4.109 8.242 1 80.75 87 GLU A CA 1
ATOM 635 C C . GLU A 1 87 ? -7.504 4.766 8.531 1 80.75 87 GLU A C 1
ATOM 637 O O . GLU A 1 87 ? -7.953 4.793 9.68 1 80.75 87 GLU A O 1
ATOM 642 N N . ASN A 1 88 ? -8.148 5.277 7.418 1 82.44 88 ASN A N 1
ATOM 643 C CA . ASN A 1 88 ? -9.5 5.801 7.605 1 82.44 88 ASN A CA 1
ATOM 644 C C . ASN A 1 88 ? -10.445 4.727 8.141 1 82.44 88 ASN A C 1
ATOM 646 O O . ASN A 1 88 ? -11.414 5.039 8.836 1 82.44 88 ASN A O 1
ATOM 650 N N . LEU A 1 89 ? -10.219 3.543 7.855 1 72.12 89 LEU A N 1
ATOM 651 C CA . LEU A 1 89 ? -11.109 2.445 8.234 1 72.12 89 LEU A CA 1
ATOM 652 C C . LEU A 1 89 ? -11.016 2.16 9.727 1 72.12 89 LEU A C 1
ATOM 654 O O . LEU A 1 89 ? -11.883 1.482 10.289 1 72.12 89 LEU A O 1
ATOM 658 N N . ASP A 1 90 ? -9.938 2.688 10.383 1 71.88 90 ASP A N 1
ATOM 659 C CA . ASP A 1 90 ? -9.773 2.471 11.82 1 71.88 90 ASP A CA 1
ATOM 660 C C . ASP A 1 90 ? -10.797 3.279 12.609 1 71.88 90 ASP A C 1
ATOM 662 O O . ASP A 1 90 ? -11.039 3.004 13.789 1 71.88 90 ASP A O 1
ATOM 666 N N . VAL A 1 91 ? -11.43 4.242 11.961 1 82.19 91 VAL A N 1
ATOM 667 C CA . VAL A 1 91 ? -12.445 5.09 12.586 1 82.19 91 VAL A CA 1
ATOM 668 C C . VAL A 1 91 ? -11.93 5.613 13.922 1 82.19 91 VAL A C 1
ATOM 670 O O . VAL A 1 91 ? -12.531 5.371 14.969 1 82.19 91 VAL A O 1
ATOM 673 N N . VAL A 1 92 ? -10.828 6.34 13.914 1 88.12 92 VAL A N 1
ATOM 674 C CA . VAL A 1 92 ? -10.18 6.879 15.109 1 88.12 92 VAL A CA 1
ATOM 675 C C . VAL A 1 92 ? -10.203 8.406 15.062 1 88.12 92 VAL A C 1
ATOM 677 O O . VAL A 1 92 ? -10.508 9 14.023 1 88.12 92 VAL A O 1
ATOM 680 N N . GLN A 1 93 ? -9.977 9.023 16.203 1 92 93 GLN A N 1
ATOM 681 C CA . GLN A 1 93 ? -9.93 10.477 16.312 1 92 93 GLN A CA 1
ATOM 682 C C . GLN A 1 93 ? -8.773 11.062 15.508 1 92 93 GLN A C 1
ATOM 684 O O . GLN A 1 93 ? -8.914 12.109 14.883 1 92 93 GLN A O 1
ATOM 689 N N . VAL A 1 94 ? -7.613 10.391 15.672 1 95.62 94 VAL A N 1
ATOM 690 C CA . VAL A 1 94 ? -6.418 10.836 14.961 1 95.62 94 VAL A CA 1
ATOM 691 C C . VAL A 1 94 ? -6.051 9.82 13.883 1 95.62 94 VAL A C 1
ATOM 693 O O . VAL A 1 94 ? -5.746 8.664 14.188 1 95.62 94 VAL A O 1
ATOM 696 N N . VAL A 1 95 ? -6.105 10.219 12.625 1 89.94 95 VAL A N 1
ATOM 697 C CA . VAL A 1 95 ? -5.695 9.406 11.484 1 89.94 95 VAL A CA 1
ATOM 698 C C . VAL A 1 95 ? -4.281 9.789 11.055 1 89.94 95 VAL A C 1
ATOM 700 O O . VAL A 1 95 ? -3.994 10.969 10.828 1 89.94 95 VAL A O 1
ATOM 703 N N . GLU A 1 96 ? -3.365 8.836 11.031 1 93.56 96 GLU A N 1
ATOM 704 C CA . GLU A 1 96 ? -1.997 9.023 10.562 1 93.56 96 GLU A CA 1
ATOM 705 C C . GLU A 1 96 ? -1.694 8.133 9.359 1 93.56 96 GLU A C 1
ATOM 707 O O . GLU A 1 96 ? -1.904 6.918 9.414 1 93.56 96 GLU A O 1
ATOM 712 N N . ALA A 1 97 ? -1.238 8.773 8.336 1 91.56 97 ALA A N 1
ATOM 713 C CA . ALA A 1 97 ? -0.854 8.031 7.137 1 91.56 97 ALA A CA 1
ATOM 714 C C . ALA A 1 97 ? 0.606 8.289 6.777 1 91.56 97 ALA A C 1
ATOM 716 O O . ALA A 1 97 ? 1.003 9.438 6.547 1 91.56 97 ALA A O 1
ATOM 717 N N . LEU A 1 98 ? 1.35 7.25 6.605 1 90.5 98 LEU A N 1
ATOM 718 C CA . LEU A 1 98 ? 2.768 7.363 6.285 1 90.5 98 LEU A CA 1
ATOM 719 C C . LEU A 1 98 ? 2.975 7.531 4.781 1 90.5 98 LEU A C 1
ATOM 721 O O . LEU A 1 98 ? 2.469 6.73 3.99 1 90.5 98 LEU A O 1
ATOM 725 N N . LEU A 1 99 ? 3.656 8.609 4.484 1 91.12 99 LEU A N 1
ATOM 726 C CA . LEU A 1 99 ? 4.09 8.852 3.115 1 91.12 99 LEU A CA 1
ATOM 727 C C . LEU A 1 99 ? 5.59 8.617 2.971 1 91.12 99 LEU A C 1
ATOM 729 O O . LEU A 1 99 ? 6.359 8.906 3.889 1 91.12 99 LEU A O 1
ATOM 733 N N . GLU A 1 100 ? 5.961 8.148 1.775 1 87 100 GLU A N 1
ATOM 734 C CA . GLU A 1 100 ? 7.371 7.918 1.475 1 87 100 GLU A CA 1
ATOM 735 C C . GLU A 1 100 ? 7.773 8.586 0.161 1 87 100 GLU A C 1
ATOM 737 O O . GLU A 1 100 ? 7.02 8.539 -0.815 1 87 100 GLU A O 1
ATOM 742 N N . CYS A 1 101 ? 8.961 9.188 0.218 1 88 101 CYS A N 1
ATOM 743 C CA . CYS A 1 101 ? 9.508 9.812 -0.98 1 88 101 CYS A CA 1
ATOM 744 C C . CYS A 1 101 ? 10.008 8.766 -1.965 1 88 101 CYS A C 1
ATOM 746 O O . CYS A 1 101 ? 10.781 7.879 -1.595 1 88 101 CYS A O 1
ATOM 748 N N . ARG A 1 102 ? 9.539 8.836 -3.154 1 77.62 102 ARG A N 1
ATOM 749 C CA . ARG A 1 102 ? 10 7.996 -4.254 1 77.62 102 ARG A CA 1
ATOM 750 C C . ARG A 1 102 ? 10.109 8.797 -5.547 1 77.62 102 ARG A C 1
ATOM 752 O O . ARG A 1 102 ? 9.125 9.383 -6.008 1 77.62 102 ARG A O 1
ATOM 759 N N . ASN A 1 103 ? 11.312 8.828 -6.051 1 77.56 103 ASN A N 1
ATOM 760 C CA . ASN A 1 103 ? 11.57 9.5 -7.324 1 77.56 103 ASN A CA 1
ATOM 761 C C . ASN A 1 103 ? 11.086 10.945 -7.301 1 77.56 103 ASN A C 1
ATOM 763 O O . ASN A 1 103 ? 10.391 11.391 -8.219 1 77.56 103 ASN A O 1
ATOM 767 N N . GLY A 1 104 ? 11.281 11.555 -6.188 1 84.25 104 GLY A N 1
ATOM 768 C CA . GLY A 1 104 ? 11.023 12.984 -6.102 1 84.25 104 GLY A CA 1
ATOM 769 C C . GLY A 1 104 ? 9.578 13.312 -5.797 1 84.25 104 GLY A C 1
ATOM 770 O O . GLY A 1 104 ? 9.164 14.469 -5.902 1 84.25 104 GLY A O 1
ATOM 771 N N . ALA A 1 105 ? 8.766 12.305 -5.445 1 86.81 105 ALA A N 1
ATOM 772 C CA . ALA A 1 105 ? 7.363 12.531 -5.105 1 86.81 105 ALA A CA 1
ATOM 773 C C . ALA A 1 105 ? 6.965 11.734 -3.865 1 86.81 105 ALA A C 1
ATOM 775 O O . ALA A 1 105 ? 7.605 10.734 -3.527 1 86.81 105 ALA A O 1
ATOM 776 N N . TRP A 1 106 ? 5.938 12.258 -3.205 1 91.75 106 TRP A N 1
ATOM 777 C CA . TRP A 1 106 ? 5.43 11.602 -2.004 1 91.75 106 TRP A CA 1
ATOM 778 C C . TRP A 1 106 ? 4.367 10.562 -2.357 1 91.75 106 TRP A C 1
ATOM 780 O O . TRP A 1 106 ? 3.426 10.859 -3.098 1 91.75 106 TRP A O 1
ATOM 790 N N . TYR A 1 107 ? 4.531 9.344 -1.747 1 87.56 107 TYR A N 1
ATOM 791 C CA . TYR A 1 107 ? 3.574 8.273 -2.016 1 87.56 107 TYR A CA 1
ATOM 792 C C . TYR A 1 107 ? 3.027 7.695 -0.718 1 87.56 107 TYR A C 1
ATOM 794 O O . TYR A 1 107 ? 3.768 7.527 0.255 1 87.56 107 TYR A O 1
ATOM 802 N N . TYR A 1 108 ? 1.73 7.578 -0.696 1 86.31 108 TYR A N 1
ATOM 803 C CA . TYR A 1 108 ? 1.105 6.719 0.303 1 86.31 108 TYR A CA 1
ATOM 804 C C . TYR A 1 108 ? 1.075 5.27 -0.166 1 86.31 108 TYR A C 1
ATOM 806 O O . TYR A 1 108 ? 0.655 4.98 -1.29 1 86.31 108 TYR A O 1
ATOM 814 N N . ARG A 1 109 ? 1.762 4.551 0.637 1 71.19 109 ARG A N 1
ATOM 815 C CA . ARG A 1 109 ? 1.637 3.113 0.403 1 71.19 109 ARG A CA 1
ATOM 816 C C . ARG A 1 109 ? 0.966 2.424 1.586 1 71.19 109 ARG A C 1
ATOM 818 O O . ARG A 1 109 ? 1.276 2.719 2.742 1 71.19 109 ARG A O 1
ATOM 825 N N . ASP A 1 110 ? -0.035 1.823 1.292 1 62.72 110 ASP A N 1
ATOM 826 C CA . ASP A 1 110 ? -0.605 1.019 2.369 1 62.72 110 ASP A CA 1
ATOM 827 C C . ASP A 1 110 ? 0.445 0.09 2.975 1 62.72 110 ASP A C 1
ATOM 829 O O . ASP A 1 110 ? 1.522 -0.094 2.404 1 62.72 110 ASP A O 1
ATOM 833 N N . ILE A 1 111 ? 0.314 -0.104 4.301 1 58.41 111 ILE A N 1
ATOM 834 C CA . ILE A 1 111 ? 1.189 -1.038 5 1 58.41 111 ILE A CA 1
ATOM 835 C C . ILE A 1 111 ? 1.39 -2.291 4.148 1 58.41 111 ILE A C 1
ATOM 837 O O . ILE A 1 111 ? 0.421 -2.945 3.758 1 58.41 111 ILE A O 1
ATOM 841 N N . PRO A 1 112 ? 2.641 -2.363 3.799 1 70.38 112 PRO A N 1
ATOM 842 C CA . PRO A 1 112 ? 2.896 -3.58 3.021 1 70.38 112 PRO A CA 1
ATOM 843 C C . PRO A 1 112 ? 2.57 -4.855 3.797 1 70.38 112 PRO A C 1
ATOM 845 O O . PRO A 1 112 ? 2.834 -4.934 5 1 70.38 112 PRO A O 1
ATOM 848 N N . VAL A 1 113 ? 1.835 -5.66 3.287 1 76 113 VAL A N 1
ATOM 849 C CA . VAL A 1 113 ? 1.567 -6.984 3.846 1 76 113 VAL A CA 1
ATOM 850 C C . VAL A 1 113 ? 2.6 -7.98 3.328 1 76 113 VAL A C 1
ATOM 852 O O . VAL A 1 113 ? 2.797 -8.109 2.117 1 76 113 VAL A O 1
ATOM 855 N N . GLN A 1 114 ? 3.355 -8.578 4.348 1 84.5 114 GLN A N 1
ATOM 856 C CA . GLN A 1 114 ? 4.195 -9.688 3.928 1 84.5 114 GLN A CA 1
ATOM 857 C C . GLN A 1 114 ? 3.35 -10.867 3.459 1 84.5 114 GLN A C 1
ATOM 859 O O . GLN A 1 114 ? 2.428 -11.297 4.156 1 84.5 114 GLN A O 1
ATOM 864 N N . VAL A 1 115 ? 3.68 -11.359 2.309 1 92.62 115 VAL A N 1
ATOM 865 C CA . VAL A 1 115 ? 2.891 -12.438 1.733 1 92.62 115 VAL A CA 1
ATOM 866 C C . VAL A 1 115 ? 3.699 -13.734 1.758 1 92.62 115 VAL A C 1
ATOM 868 O O . VAL A 1 115 ? 4.766 -13.82 1.146 1 92.62 115 VAL A O 1
ATOM 871 N N . THR A 1 116 ? 3.18 -14.703 2.469 1 94.31 116 THR A N 1
ATOM 872 C CA . THR A 1 116 ? 3.848 -16 2.518 1 94.31 116 THR A CA 1
ATOM 873 C C . THR A 1 116 ? 3 -17.062 1.834 1 94.31 116 THR A C 1
ATOM 875 O O . THR A 1 116 ? 3.496 -18.156 1.521 1 94.31 116 THR A O 1
ATOM 878 N N . SER A 1 117 ? 1.768 -16.812 1.622 1 95.38 117 SER A N 1
ATOM 879 C CA . SER A 1 117 ? 0.897 -17.734 0.891 1 95.38 117 SER A CA 1
ATOM 880 C C . SER A 1 117 ? -0.208 -16.984 0.159 1 95.38 117 SER A C 1
ATOM 882 O O . SER A 1 117 ? -0.626 -15.906 0.593 1 95.38 117 SER A O 1
ATOM 884 N N . VAL A 1 118 ? -0.629 -17.531 -0.954 1 95.75 118 VAL A N 1
ATOM 885 C CA . VAL A 1 118 ? -1.715 -17 -1.772 1 95.75 118 VAL A CA 1
ATOM 886 C C . VAL A 1 118 ? -2.756 -18.094 -2.018 1 95.75 118 VAL A C 1
ATOM 888 O O . VAL A 1 118 ? -2.414 -19.203 -2.438 1 95.75 118 VAL A O 1
ATOM 891 N N . GLN A 1 119 ? -3.947 -17.766 -1.671 1 93.06 119 GLN A N 1
ATOM 892 C CA . GLN A 1 119 ? -5.082 -18.625 -1.974 1 93.06 119 GLN A CA 1
ATOM 893 C C . GLN A 1 119 ? -6.09 -17.922 -2.877 1 93.06 119 GLN A C 1
ATOM 895 O O . GLN A 1 119 ? -6.254 -16.703 -2.793 1 93.06 119 GLN A O 1
ATOM 900 N N . CYS A 1 120 ? -6.73 -18.703 -3.732 1 95 120 CYS A N 1
ATOM 901 C CA . CYS A 1 120 ? -7.684 -18.141 -4.676 1 95 120 CYS A CA 1
ATOM 902 C C . CYS A 1 120 ? -9.039 -18.812 -4.562 1 95 120 CYS A C 1
ATOM 904 O O . CYS A 1 120 ? -9.117 -20.031 -4.406 1 95 120 CYS A O 1
ATOM 906 N N . ILE A 1 121 ? -10.016 -18 -4.598 1 91.31 121 ILE A N 1
ATOM 907 C CA . ILE A 1 121 ? -11.398 -18.469 -4.672 1 91.31 121 ILE A CA 1
ATOM 908 C C . ILE A 1 121 ? -12.086 -17.844 -5.883 1 91.31 121 ILE A C 1
ATOM 910 O O . ILE A 1 121 ? -11.703 -16.75 -6.328 1 91.31 121 ILE A O 1
ATOM 914 N N . GLN A 1 122 ? -13 -18.656 -6.461 1 93.75 122 GLN A N 1
ATOM 915 C CA . GLN A 1 122 ? -13.859 -18.094 -7.488 1 93.75 122 GLN A CA 1
ATOM 916 C C . GLN A 1 122 ? -15.312 -18.047 -7.027 1 93.75 122 GLN A C 1
ATOM 918 O O . GLN A 1 122 ? -15.758 -18.906 -6.277 1 93.75 122 GLN A O 1
ATOM 923 N N . VAL A 1 123 ? -16.031 -16.891 -7.422 1 86.94 123 VAL A N 1
ATOM 924 C CA . VAL A 1 123 ? -17.422 -16.719 -7.031 1 86.94 123 VAL A CA 1
ATOM 925 C C . VAL A 1 123 ? -18.266 -16.359 -8.258 1 86.94 123 VAL A C 1
ATOM 927 O O . VAL A 1 123 ? -17.812 -15.656 -9.156 1 86.94 123 VAL A O 1
ATOM 930 N N . PRO A 1 124 ? -19.5 -16.906 -8.266 1 84.19 124 PRO A N 1
ATOM 931 C CA . PRO A 1 124 ? -20.375 -16.531 -9.367 1 84.19 124 PRO A CA 1
ATOM 932 C C . PRO A 1 124 ? -20.859 -15.086 -9.281 1 84.19 124 PRO A C 1
ATOM 934 O O . PRO A 1 124 ? -20.828 -14.492 -8.203 1 84.19 124 PRO A O 1
ATOM 937 N N . PRO A 1 125 ? -21.188 -14.484 -10.453 1 78.44 125 PRO A N 1
ATOM 938 C CA . PRO A 1 125 ? -21.688 -13.102 -10.445 1 78.44 125 PRO A CA 1
ATOM 939 C C . PRO A 1 125 ? -23.016 -12.961 -9.703 1 78.44 125 PRO A C 1
ATOM 941 O O . PRO A 1 125 ? -23.781 -13.914 -9.617 1 78.44 125 PRO A O 1
ATOM 944 N N . MET B 1 1 ? 55.031 17.094 -6.672 1 26.09 1 MET B N 1
ATOM 945 C CA . MET B 1 1 ? 54.5 15.805 -6.223 1 26.09 1 MET B CA 1
ATOM 946 C C . MET B 1 1 ? 53.094 15.977 -5.645 1 26.09 1 MET B C 1
ATOM 948 O O . MET B 1 1 ? 52.906 16.578 -4.582 1 26.09 1 MET B O 1
ATOM 952 N N . MET B 1 2 ? 52.031 16.188 -6.512 1 36.44 2 MET B N 1
ATOM 953 C CA . MET B 1 2 ? 50.625 16.422 -6.262 1 36.44 2 MET B CA 1
ATOM 954 C C . MET B 1 2 ? 50 15.219 -5.574 1 36.44 2 MET B C 1
ATOM 956 O O . MET B 1 2 ? 50.125 14.086 -6.051 1 36.44 2 MET B O 1
ATOM 960 N N . THR B 1 3 ? 49.906 15.227 -4.23 1 38.09 3 THR B N 1
ATOM 961 C CA . THR B 1 3 ? 49.219 14.234 -3.398 1 38.09 3 THR B CA 1
ATOM 962 C C . THR B 1 3 ? 47.75 14.102 -3.801 1 38.09 3 THR B C 1
ATOM 964 O O . THR B 1 3 ? 47 15.086 -3.789 1 38.09 3 THR B O 1
ATOM 967 N N . SER B 1 4 ? 47.531 13.297 -4.852 1 39.31 4 SER B N 1
ATOM 968 C CA . SER B 1 4 ? 46.156 12.867 -5.176 1 39.31 4 SER B CA 1
ATOM 969 C C . SER B 1 4 ? 45.438 12.359 -3.934 1 39.31 4 SER B C 1
ATOM 971 O O . SER B 1 4 ? 45.875 11.414 -3.285 1 39.31 4 SER B O 1
ATOM 973 N N . GLY B 1 5 ? 44.938 13.312 -3.184 1 37.5 5 GLY B N 1
ATOM 974 C CA . GLY B 1 5 ? 44.031 12.938 -2.111 1 37.5 5 GLY B CA 1
ATOM 975 C C . GLY B 1 5 ? 42.938 11.969 -2.555 1 37.5 5 GLY B C 1
ATOM 976 O O . GLY B 1 5 ? 42.094 12.312 -3.377 1 37.5 5 GLY B O 1
ATOM 977 N N . THR B 1 6 ? 43.25 10.664 -2.617 1 40.25 6 THR B N 1
ATOM 978 C CA . THR B 1 6 ? 42.219 9.641 -2.775 1 40.25 6 THR B CA 1
ATOM 979 C C . THR B 1 6 ? 41.125 9.82 -1.74 1 40.25 6 THR B C 1
ATOM 981 O O . THR B 1 6 ? 41.375 9.773 -0.535 1 40.25 6 THR B O 1
ATOM 984 N N . CYS B 1 7 ? 40.156 10.664 -2.029 1 35.34 7 CYS B N 1
ATOM 985 C CA . CYS B 1 7 ? 38.938 10.648 -1.228 1 35.34 7 CYS B CA 1
ATOM 986 C C . CYS B 1 7 ? 38.438 9.227 -1.029 1 35.34 7 CYS B C 1
ATOM 988 O O . CYS B 1 7 ? 37.969 8.594 -1.978 1 35.34 7 CYS B O 1
ATOM 990 N N . ALA B 1 8 ? 38.969 8.539 -0.039 1 36.5 8 ALA B N 1
ATOM 991 C CA . ALA B 1 8 ? 38.469 7.258 0.433 1 36.5 8 ALA B CA 1
ATOM 992 C C . ALA B 1 8 ? 36.969 7.344 0.688 1 36.5 8 ALA B C 1
ATOM 994 O O . ALA B 1 8 ? 36.5 8.016 1.622 1 36.5 8 ALA B O 1
ATOM 995 N N . VAL B 1 9 ? 36.188 7.461 -0.253 1 47.84 9 VAL B N 1
ATOM 996 C CA . VAL B 1 9 ? 34.781 7.168 0.045 1 47.84 9 VAL B CA 1
ATOM 997 C C . VAL B 1 9 ? 34.688 5.988 1.01 1 47.84 9 VAL B C 1
ATOM 999 O O . VAL B 1 9 ? 35.312 4.949 0.786 1 47.84 9 VAL B O 1
ATOM 1002 N N . PRO B 1 10 ? 34.312 6.324 2.195 1 45.66 10 PRO B N 1
ATOM 1003 C CA . PRO B 1 10 ? 34.375 5.227 3.162 1 45.66 10 PRO B CA 1
ATOM 1004 C C . PRO B 1 10 ? 33.719 3.955 2.656 1 45.66 10 PRO B C 1
ATOM 1006 O O . PRO B 1 10 ? 32.562 4.008 2.156 1 45.66 10 PRO B O 1
ATOM 1009 N N . ILE B 1 11 ? 34.375 2.863 2.457 1 53.28 11 ILE B N 1
ATOM 1010 C CA . ILE B 1 11 ? 34 1.49 2.162 1 53.28 11 ILE B CA 1
ATOM 1011 C C . ILE B 1 11 ? 32.688 1.169 2.863 1 53.28 11 ILE B C 1
ATOM 1013 O O . ILE B 1 11 ? 31.844 0.434 2.326 1 53.28 11 ILE B O 1
ATOM 1017 N N . LEU B 1 12 ? 32.281 1.917 3.861 1 49.16 12 LEU B N 1
ATOM 1018 C CA . LEU B 1 12 ? 31.094 1.619 4.645 1 49.16 12 LEU B CA 1
ATOM 1019 C C . LEU B 1 12 ? 29.828 2.033 3.891 1 49.16 12 LEU B C 1
ATOM 1021 O O . LEU B 1 12 ? 28.812 1.326 3.926 1 49.16 12 LEU B O 1
ATOM 1025 N N . VAL B 1 13 ? 29.875 3.094 3.273 1 46.88 13 VAL B N 1
ATOM 1026 C CA . VAL B 1 13 ? 28.703 3.561 2.525 1 46.88 13 VAL B CA 1
ATOM 1027 C C . VAL B 1 13 ? 28.453 2.631 1.343 1 46.88 13 VAL B C 1
ATOM 1029 O O . VAL B 1 13 ? 27.297 2.303 1.044 1 46.88 13 VAL B O 1
ATOM 1032 N N . LEU B 1 14 ? 29.422 2.18 0.731 1 48.53 14 LEU B N 1
ATOM 1033 C CA . LEU B 1 14 ? 29.281 1.238 -0.374 1 48.53 14 LEU B CA 1
ATOM 1034 C C . LEU B 1 14 ? 28.719 -0.095 0.12 1 48.53 14 LEU B C 1
ATOM 1036 O O . LEU B 1 14 ? 27.891 -0.711 -0.544 1 48.53 14 LEU B O 1
ATOM 1040 N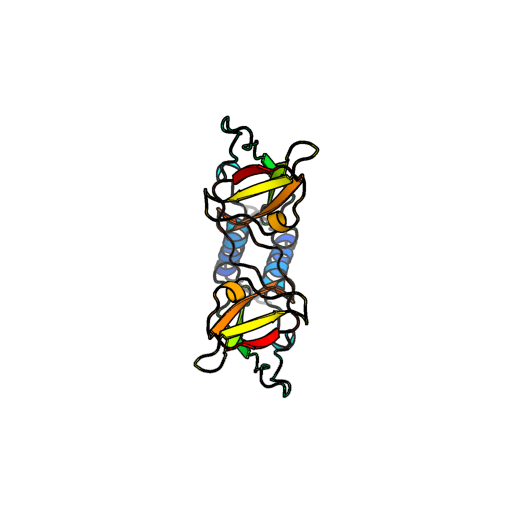 N . LEU B 1 15 ? 29.047 -0.47 1.22 1 47.34 15 LEU B N 1
ATOM 1041 C CA . LEU B 1 15 ? 28.547 -1.722 1.78 1 47.34 15 LEU B CA 1
ATOM 1042 C C . LEU B 1 15 ? 27.094 -1.589 2.188 1 47.34 15 LEU B C 1
ATOM 1044 O O . LEU B 1 15 ? 26.297 -2.516 1.993 1 47.34 15 LEU B O 1
ATOM 1048 N N . GLU B 1 16 ? 26.734 -0.448 2.75 1 46 16 GLU B N 1
ATOM 1049 C CA . GLU B 1 16 ? 25.344 -0.243 3.148 1 46 16 GLU B CA 1
ATOM 1050 C C . GLU B 1 16 ? 24.422 -0.115 1.933 1 46 16 GLU B C 1
ATOM 1052 O O . GLU B 1 16 ? 23.328 -0.671 1.913 1 46 16 GLU B O 1
ATOM 1057 N N . ILE B 1 17 ? 24.781 0.659 0.965 1 44.38 17 ILE B N 1
ATOM 1058 C CA . ILE B 1 17 ? 24.031 0.757 -0.281 1 44.38 17 ILE B CA 1
ATOM 1059 C C . ILE B 1 17 ? 23.953 -0.614 -0.947 1 44.38 17 ILE B C 1
ATOM 1061 O O . ILE B 1 17 ? 22.891 -1.031 -1.402 1 44.38 17 ILE B O 1
ATOM 1065 N N . ASN B 1 18 ? 25.062 -1.282 -1.045 1 46.62 18 ASN B N 1
ATOM 1066 C CA . ASN B 1 18 ? 25.047 -2.627 -1.612 1 46.62 18 ASN B CA 1
ATOM 1067 C C . ASN B 1 18 ? 24.141 -3.564 -0.817 1 46.62 18 ASN B C 1
ATOM 1069 O O . ASN B 1 18 ? 23.484 -4.434 -1.392 1 46.62 18 ASN B O 1
ATOM 1073 N N . ARG B 1 19 ? 24.125 -3.375 0.449 1 44.66 19 ARG B N 1
ATOM 1074 C CA . ARG B 1 19 ? 23.297 -4.234 1.288 1 44.66 19 ARG B CA 1
ATOM 1075 C C . ARG B 1 19 ? 21.812 -3.99 1.022 1 44.66 19 ARG B C 1
ATOM 1077 O O . ARG B 1 19 ? 21.016 -4.934 0.998 1 44.66 19 ARG B O 1
ATOM 1084 N N . LYS B 1 20 ? 21.375 -2.77 0.919 1 47.34 20 LYS B N 1
ATOM 1085 C CA . LYS B 1 20 ? 19.969 -2.467 0.674 1 47.34 20 LYS B CA 1
ATOM 1086 C C . LYS B 1 20 ? 19.531 -2.986 -0.69 1 47.34 20 LYS B C 1
ATOM 1088 O O . LYS B 1 20 ? 18.438 -3.557 -0.82 1 47.34 20 LYS B O 1
ATOM 1093 N N . THR B 1 21 ? 20.281 -2.607 -1.742 1 52.56 21 THR B N 1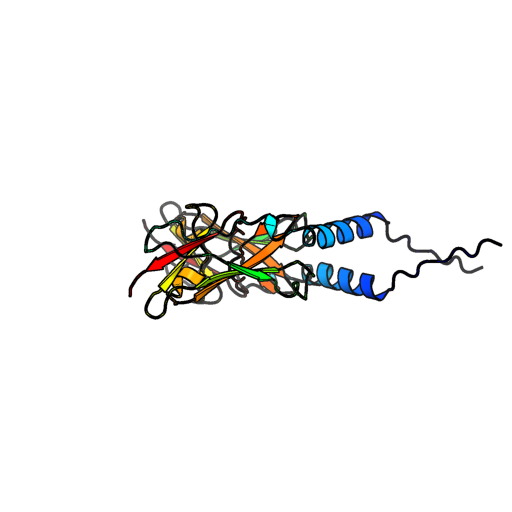
ATOM 1094 C CA . THR B 1 21 ? 20 -3.145 -3.068 1 52.56 21 THR B CA 1
ATOM 1095 C C . THR B 1 21 ? 19.969 -4.672 -3.039 1 52.56 21 THR B C 1
ATOM 1097 O O . THR B 1 21 ? 19.156 -5.293 -3.721 1 52.56 21 THR B O 1
ATOM 1100 N N . ASP B 1 22 ? 20.812 -5.152 -2.182 1 58.72 22 ASP B N 1
ATOM 1101 C CA . ASP B 1 22 ? 20.906 -6.605 -2.104 1 58.72 22 ASP B CA 1
ATOM 1102 C C . ASP B 1 22 ? 19.719 -7.203 -1.355 1 58.72 22 ASP B C 1
ATOM 1104 O O . ASP B 1 22 ? 19.234 -8.273 -1.714 1 58.72 22 ASP B O 1
ATOM 1108 N N . ALA B 1 23 ? 19.172 -6.359 -0.495 1 61.06 23 ALA B N 1
ATOM 1109 C CA . ALA B 1 23 ? 18.172 -6.98 0.37 1 61.06 23 ALA B CA 1
ATOM 1110 C C . ALA B 1 23 ? 16.859 -7.195 -0.378 1 61.06 23 ALA B C 1
ATOM 1112 O O . ALA B 1 23 ? 16.078 -8.086 -0.03 1 61.06 23 ALA B O 1
ATOM 1113 N N . CYS B 1 24 ? 16.75 -6.52 -1.501 1 73.88 24 CYS B N 1
ATOM 1114 C CA . CYS B 1 24 ? 15.492 -6.715 -2.205 1 73.88 24 CYS B CA 1
ATOM 1115 C C . CYS B 1 24 ? 15.695 -7.566 -3.455 1 73.88 24 CYS B C 1
ATOM 1117 O O . CYS B 1 24 ? 14.812 -7.629 -4.316 1 73.88 24 CYS B O 1
ATOM 1119 N N . LYS B 1 25 ? 16.828 -8.133 -3.51 1 78.19 25 LYS B N 1
ATOM 1120 C CA . LYS B 1 25 ? 17.141 -9.062 -4.59 1 78.19 25 LYS B CA 1
ATOM 1121 C C . LYS B 1 25 ? 17.344 -10.484 -4.059 1 78.19 25 LYS B C 1
ATOM 1123 O O . LYS B 1 25 ? 17.828 -11.359 -4.773 1 78.19 25 LYS B O 1
ATOM 1128 N N . THR B 1 26 ? 16.969 -10.695 -2.928 1 86.12 26 THR B N 1
ATOM 1129 C CA . THR B 1 26 ? 17.297 -11.977 -2.295 1 86.12 26 THR B CA 1
ATOM 1130 C C . THR B 1 26 ? 16.047 -12.844 -2.156 1 86.12 26 THR B C 1
ATOM 1132 O O . THR B 1 26 ? 16.125 -13.969 -1.662 1 86.12 26 THR B O 1
ATOM 1135 N N . CYS B 1 27 ? 15.008 -12.383 -2.568 1 91.88 27 CYS B N 1
ATOM 1136 C CA . CYS B 1 27 ? 13.789 -13.18 -2.469 1 91.88 27 CYS B CA 1
ATOM 1137 C C . CYS B 1 27 ? 13.789 -14.305 -3.498 1 91.88 27 CYS B C 1
ATOM 1139 O O . CYS B 1 27 ? 14.352 -14.156 -4.586 1 91.88 27 CYS B O 1
ATOM 1141 N N . THR B 1 28 ? 13.195 -15.422 -3.137 1 93.88 28 THR B N 1
ATOM 1142 C CA . THR B 1 28 ? 12.914 -16.516 -4.062 1 93.88 28 THR B CA 1
ATOM 1143 C C . THR B 1 28 ? 11.414 -16.766 -4.16 1 93.88 28 THR B C 1
ATOM 1145 O O . THR B 1 28 ? 10.672 -16.484 -3.215 1 93.88 28 THR B O 1
ATOM 1148 N N . THR B 1 29 ? 11 -17.281 -5.328 1 93.69 29 THR B N 1
ATOM 1149 C CA . THR B 1 29 ? 9.578 -17.531 -5.523 1 93.69 29 THR B CA 1
ATOM 1150 C C . THR B 1 29 ? 9.078 -18.625 -4.57 1 93.69 29 THR B C 1
ATOM 1152 O O . THR B 1 29 ? 7.887 -18.688 -4.266 1 93.69 29 THR B O 1
ATOM 1155 N N . ALA B 1 30 ? 9.977 -19.375 -4.074 1 94.88 30 ALA B N 1
ATOM 1156 C CA . ALA B 1 30 ? 9.594 -20.484 -3.197 1 94.88 30 ALA B CA 1
ATOM 1157 C C . ALA B 1 30 ? 9.18 -19.969 -1.822 1 94.88 30 ALA B C 1
ATOM 1159 O O . ALA B 1 30 ? 8.586 -20.703 -1.031 1 94.88 30 ALA B O 1
ATOM 1160 N N . GLN B 1 31 ? 9.492 -18.75 -1.502 1 95 31 GLN B N 1
ATOM 1161 C CA . GLN B 1 31 ? 9.148 -18.156 -0.21 1 95 31 GLN B CA 1
ATOM 1162 C C . GLN B 1 31 ? 7.648 -17.922 -0.101 1 95 31 GLN B C 1
ATOM 1164 O O . GLN B 1 31 ? 7.129 -17.688 0.993 1 95 31 GLN B O 1
ATOM 1169 N N . VAL B 1 32 ? 6.945 -17.953 -1.266 1 96.25 32 VAL B N 1
ATOM 1170 C CA . VAL B 1 32 ? 5.496 -17.797 -1.268 1 96.25 32 VAL B CA 1
ATOM 1171 C C . VAL B 1 32 ? 4.844 -19.094 -1.731 1 96.25 32 VAL B C 1
ATOM 1173 O O . VAL B 1 32 ? 5.168 -19.609 -2.803 1 96.25 32 VAL B O 1
ATOM 1176 N N . SER B 1 33 ? 3.949 -19.578 -0.886 1 97.06 33 SER B N 1
ATOM 1177 C CA . SER B 1 33 ? 3.168 -20.734 -1.295 1 97.06 33 SER B CA 1
ATOM 1178 C C . SER B 1 33 ? 1.96 -20.328 -2.129 1 97.06 33 SER B C 1
ATOM 1180 O O . SER B 1 33 ? 1.094 -19.594 -1.656 1 97.06 33 SER B O 1
ATOM 1182 N N . PHE B 1 34 ? 1.978 -20.734 -3.328 1 97.25 34 PHE B N 1
ATOM 1183 C CA . PHE B 1 34 ? 0.807 -20.562 -4.184 1 97.25 34 PHE B CA 1
ATOM 1184 C C . PHE B 1 34 ? -0.052 -21.828 -4.164 1 97.25 34 PHE B C 1
ATOM 1186 O O . PHE B 1 34 ? 0.307 -22.844 -4.77 1 97.25 34 PHE B O 1
ATOM 1193 N N . ASP B 1 35 ? -1.144 -21.625 -3.539 1 95.25 35 ASP B N 1
ATOM 1194 C CA . ASP B 1 35 ? -1.93 -22.812 -3.207 1 95.25 35 ASP B CA 1
ATOM 1195 C C . ASP B 1 35 ? -2.715 -23.312 -4.422 1 95.25 35 ASP B C 1
ATOM 1197 O O . ASP B 1 35 ? -3.234 -22.5 -5.199 1 95.25 35 ASP B O 1
ATOM 1201 N N . LYS B 1 36 ? -2.793 -24.625 -4.469 1 96.06 36 LYS B N 1
ATOM 1202 C CA . LYS B 1 36 ? -3.658 -25.266 -5.457 1 96.06 36 LYS B CA 1
ATOM 1203 C C . LYS B 1 36 ? -5.094 -25.359 -4.949 1 96.06 36 LYS B C 1
ATOM 1205 O O . LYS B 1 36 ? -5.34 -25.234 -3.748 1 96.06 36 LYS B O 1
ATOM 1210 N N . ALA B 1 37 ? -5.953 -25.547 -5.953 1 94.12 37 ALA B N 1
ATOM 1211 C CA . ALA B 1 37 ? -7.324 -25.844 -5.555 1 94.12 37 ALA B CA 1
ATOM 1212 C C . ALA B 1 37 ? -7.359 -27.016 -4.562 1 94.12 37 ALA B C 1
ATOM 1214 O O . ALA B 1 37 ? -6.605 -27.969 -4.695 1 94.12 37 ALA B O 1
ATOM 1215 N N . ASN B 1 38 ? -8.227 -26.797 -3.572 1 87.19 38 ASN B N 1
ATOM 1216 C CA . ASN B 1 38 ? -8.211 -27.781 -2.492 1 87.19 38 ASN B CA 1
ATOM 1217 C C . ASN B 1 38 ? -9.383 -28.766 -2.607 1 87.19 38 ASN B C 1
ATOM 1219 O O . ASN B 1 38 ? -9.711 -29.453 -1.646 1 87.19 38 ASN B O 1
ATOM 1223 N N . GLY B 1 39 ? -10.07 -28.891 -3.664 1 87.69 39 GLY B N 1
ATOM 1224 C CA . GLY B 1 39 ? -11.195 -29.797 -3.861 1 87.69 39 GLY B CA 1
ATOM 1225 C C . GLY B 1 39 ? -12.539 -29.094 -3.734 1 87.69 39 GLY B C 1
ATOM 1226 O O . GLY B 1 39 ? -13.547 -29.594 -4.246 1 87.69 39 GLY B O 1
ATOM 1227 N N . ASP B 1 40 ? -12.555 -28.031 -2.926 1 83.31 40 ASP B N 1
ATOM 1228 C CA . ASP B 1 40 ? -13.742 -27.188 -2.91 1 83.31 40 ASP B CA 1
ATOM 1229 C C . ASP B 1 40 ? -13.984 -26.547 -4.277 1 83.31 40 ASP B C 1
ATOM 1231 O O . ASP B 1 40 ? -13.055 -26.031 -4.898 1 83.31 40 ASP B O 1
ATOM 1235 N N . PRO B 1 41 ? -15.25 -26.688 -4.719 1 86.06 41 PRO B N 1
ATOM 1236 C CA . PRO B 1 41 ? -15.547 -26.188 -6.062 1 86.06 41 PRO B CA 1
ATOM 1237 C C . PRO B 1 41 ? -15.211 -24.703 -6.227 1 86.06 41 PRO B C 1
ATOM 1239 O O . PRO B 1 41 ? -15.008 -24.234 -7.348 1 86.06 41 PRO B O 1
ATOM 1242 N N . MET B 1 42 ? -15.156 -23.922 -5.203 1 88.56 42 MET B N 1
ATOM 1243 C CA . MET B 1 42 ? -14.891 -22.484 -5.324 1 88.56 42 MET B CA 1
ATOM 1244 C C . MET B 1 42 ? -13.398 -22.188 -5.164 1 88.56 42 MET B C 1
ATOM 1246 O O . MET B 1 42 ? -12.953 -21.078 -5.422 1 88.56 42 MET B O 1
ATOM 1250 N N . SER B 1 43 ? -12.742 -23.266 -4.734 1 91.94 43 SER B N 1
ATOM 1251 C CA . SER B 1 43 ? -11.297 -23.094 -4.609 1 91.94 43 SER B CA 1
ATOM 1252 C C . SER B 1 43 ? -10.594 -23.344 -5.941 1 91.94 43 SER B C 1
ATOM 1254 O O . SER B 1 43 ? -10.812 -24.375 -6.582 1 91.94 43 SER B O 1
ATOM 1256 N N . ILE B 1 44 ? -9.789 -22.438 -6.367 1 95.5 44 ILE B N 1
ATOM 1257 C CA . ILE B 1 44 ? -9.086 -22.578 -7.637 1 95.5 44 ILE B CA 1
ATOM 1258 C C . ILE B 1 44 ? -7.582 -22.422 -7.414 1 95.5 44 ILE B C 1
ATOM 1260 O O . ILE B 1 44 ? -7.148 -22.031 -6.328 1 95.5 44 ILE B O 1
ATOM 1264 N N . ASP B 1 45 ? -6.793 -22.734 -8.406 1 97 45 ASP B N 1
ATOM 1265 C CA . ASP B 1 45 ? -5.34 -22.641 -8.328 1 97 45 ASP B CA 1
ATOM 1266 C C . ASP B 1 45 ? -4.875 -21.188 -8.25 1 97 45 ASP B C 1
ATOM 1268 O O . ASP B 1 45 ? -5.402 -20.328 -8.953 1 97 45 ASP B O 1
ATOM 1272 N N . SER B 1 46 ? -3.955 -20.938 -7.375 1 96.88 46 SER B N 1
ATOM 1273 C CA . SER B 1 46 ? -3.176 -19.703 -7.457 1 96.88 46 SER B CA 1
ATOM 1274 C C . SER B 1 46 ? -1.886 -19.922 -8.242 1 96.88 46 SER B C 1
ATOM 1276 O O . SER B 1 46 ? -1.379 -21.031 -8.32 1 96.88 46 SER B O 1
ATOM 1278 N N . SER B 1 47 ? -1.455 -18.875 -8.898 1 97.19 47 SER B N 1
ATOM 1279 C CA . SER B 1 47 ? -0.21 -18.906 -9.656 1 97.19 47 SER B CA 1
ATOM 1280 C C . SER B 1 47 ? 0.524 -17.562 -9.578 1 97.19 47 SER B C 1
ATOM 1282 O O . SER B 1 47 ? 0.131 -16.688 -8.812 1 97.19 47 SER B O 1
ATOM 1284 N N . PHE B 1 48 ? 1.668 -17.547 -10.234 1 97.06 48 PHE B N 1
ATOM 1285 C CA . PHE B 1 48 ? 2.418 -16.297 -10.273 1 97.06 48 PHE B CA 1
ATOM 1286 C C . PHE B 1 48 ? 3.158 -16.156 -11.602 1 97.06 48 PHE B C 1
ATOM 1288 O O . PHE B 1 48 ? 3.303 -17.125 -12.352 1 97.06 48 PHE B O 1
ATOM 1295 N N . ARG B 1 49 ? 3.5 -14.891 -11.891 1 96.94 49 ARG B N 1
ATOM 1296 C CA . ARG B 1 49 ? 4.395 -14.523 -12.984 1 96.94 49 ARG B CA 1
ATOM 1297 C C . ARG B 1 49 ? 5.562 -13.688 -12.477 1 96.94 49 ARG B C 1
ATOM 1299 O O . ARG B 1 49 ? 5.367 -12.727 -11.734 1 96.94 49 ARG B O 1
ATOM 1306 N N . VAL B 1 50 ? 6.762 -14.227 -12.82 1 94.81 50 VAL B N 1
ATOM 1307 C CA . VAL B 1 50 ? 7.93 -13.414 -12.484 1 94.81 50 VAL B CA 1
ATOM 1308 C C . VAL B 1 50 ? 7.988 -12.195 -13.398 1 94.81 50 VAL B C 1
ATOM 1310 O O . VAL B 1 50 ? 7.859 -12.32 -14.625 1 94.81 50 VAL B O 1
ATOM 1313 N N . GLU B 1 51 ? 8.125 -11.008 -12.703 1 92.62 51 GLU B N 1
ATOM 1314 C CA . GLU B 1 51 ? 8.203 -9.758 -13.453 1 92.62 51 GLU B CA 1
ATOM 1315 C C . GLU B 1 51 ? 9.648 -9.273 -13.578 1 92.62 51 GLU B C 1
ATOM 1317 O O . GLU B 1 51 ? 10.523 -9.734 -12.844 1 92.62 51 GLU B O 1
ATOM 1322 N N . ALA B 1 52 ? 9.82 -8.352 -14.523 1 90.69 52 ALA B N 1
ATOM 1323 C CA . ALA B 1 52 ? 11.086 -7.625 -14.508 1 90.69 52 ALA B CA 1
ATOM 1324 C C . ALA B 1 52 ? 11.273 -6.875 -13.195 1 90.69 52 ALA B C 1
ATOM 1326 O O . ALA B 1 52 ? 10.305 -6.363 -12.617 1 90.69 52 ALA B O 1
ATOM 1327 N N . PRO B 1 53 ? 12.516 -6.941 -12.75 1 84.81 53 PRO B N 1
ATOM 1328 C CA . PRO B 1 53 ? 12.742 -6.148 -11.539 1 84.81 53 PRO B CA 1
ATOM 1329 C C . PRO B 1 53 ? 12.32 -4.688 -11.703 1 84.81 53 PRO B C 1
ATOM 1331 O O . PRO B 1 53 ? 12.227 -4.191 -12.828 1 84.81 53 PRO B O 1
ATOM 1334 N N . ASP B 1 54 ? 11.938 -4.051 -10.523 1 75.19 54 ASP B N 1
ATOM 1335 C CA . ASP B 1 54 ? 11.641 -2.621 -10.547 1 75.19 54 ASP B CA 1
ATOM 1336 C C . ASP B 1 54 ? 12.781 -1.833 -11.195 1 75.19 54 ASP B C 1
ATOM 1338 O O . ASP B 1 54 ? 13.93 -1.935 -10.766 1 75.19 54 ASP B O 1
ATOM 1342 N N . PRO B 1 55 ? 12.438 -1.129 -12.172 1 71 55 PRO B N 1
ATOM 1343 C CA . PRO B 1 55 ? 13.523 -0.452 -12.883 1 71 55 PRO B CA 1
ATOM 1344 C C . PRO B 1 55 ? 14.227 0.603 -12.023 1 71 55 PRO B C 1
ATOM 1346 O O . PRO B 1 55 ? 15.398 0.896 -12.234 1 71 55 PRO B O 1
ATOM 1349 N N . ALA B 1 56 ? 13.516 1.128 -11.102 1 59.72 56 ALA B N 1
ATOM 1350 C CA . ALA B 1 56 ? 14.07 2.197 -10.273 1 59.72 56 ALA B CA 1
ATOM 1351 C C . ALA B 1 56 ? 14.914 1.628 -9.141 1 59.72 56 ALA B C 1
ATOM 1353 O O . ALA B 1 56 ? 15.945 2.195 -8.781 1 59.72 56 ALA B O 1
ATOM 1354 N N . THR B 1 57 ? 14.508 0.543 -8.633 1 62.62 57 THR B N 1
ATOM 1355 C CA . THR B 1 57 ? 15.125 0.065 -7.402 1 62.62 57 THR B CA 1
ATOM 1356 C C . THR B 1 57 ? 15.867 -1.244 -7.645 1 62.62 57 THR B C 1
ATOM 1358 O O . THR B 1 57 ? 16.719 -1.639 -6.844 1 62.62 57 THR B O 1
ATOM 1361 N N . GLY B 1 58 ? 15.57 -1.916 -8.773 1 75.06 58 GLY B N 1
ATOM 1362 C CA . GLY B 1 58 ? 16.125 -3.232 -9.039 1 75.06 58 GLY B CA 1
ATOM 1363 C C . GLY B 1 58 ? 15.484 -4.328 -8.211 1 75.06 58 GLY B C 1
ATOM 1364 O O . GLY B 1 58 ? 15.898 -5.488 -8.289 1 75.06 58 GLY B O 1
ATOM 1365 N N . CYS B 1 59 ? 14.547 -4.027 -7.445 1 78.5 59 CYS B N 1
ATOM 1366 C CA . CYS B 1 59 ? 13.906 -5.004 -6.574 1 78.5 59 CYS B CA 1
ATOM 1367 C C . CYS B 1 59 ? 13.125 -6.035 -7.387 1 78.5 59 CYS B C 1
ATOM 1369 O O . CYS B 1 59 ? 12.477 -5.688 -8.375 1 78.5 59 CYS B O 1
ATOM 1371 N N . LEU B 1 60 ? 13.25 -7.258 -6.957 1 88.94 60 LEU B N 1
ATOM 1372 C CA . LEU B 1 60 ? 12.523 -8.328 -7.633 1 88.94 60 LEU B CA 1
ATOM 1373 C C . LEU B 1 60 ? 11.016 -8.141 -7.473 1 88.94 60 LEU B C 1
ATOM 1375 O O . LEU B 1 60 ? 10.555 -7.582 -6.477 1 88.94 60 LEU B O 1
ATOM 1379 N N . ARG B 1 61 ? 10.344 -8.547 -8.453 1 89.75 61 ARG B N 1
ATOM 1380 C CA . ARG B 1 61 ? 8.891 -8.445 -8.461 1 89.75 61 ARG B CA 1
ATOM 1381 C C . ARG B 1 61 ? 8.258 -9.742 -8.961 1 89.75 61 ARG B C 1
ATOM 1383 O O . ARG B 1 61 ? 8.859 -10.469 -9.758 1 89.75 61 ARG B O 1
ATOM 1390 N N . LEU B 1 62 ? 7.125 -10.078 -8.461 1 94.56 62 LEU B N 1
ATOM 1391 C CA . LEU B 1 62 ? 6.262 -11.102 -9.031 1 94.56 62 LEU B CA 1
ATOM 1392 C C . LEU B 1 62 ? 4.793 -10.711 -8.906 1 94.56 62 LEU B C 1
ATOM 1394 O O . LEU B 1 62 ? 4.422 -9.953 -8.008 1 94.56 62 LEU B O 1
ATOM 1398 N N . THR B 1 63 ? 4.047 -11.164 -9.852 1 95.06 63 THR B N 1
ATOM 1399 C CA . THR B 1 63 ? 2.605 -10.945 -9.82 1 95.06 63 THR B CA 1
ATOM 1400 C C . THR B 1 63 ? 1.873 -12.211 -9.398 1 95.06 63 THR B C 1
ATOM 1402 O O . THR B 1 63 ? 1.984 -13.25 -10.055 1 95.06 63 THR B O 1
ATOM 1405 N N . ALA B 1 64 ? 1.197 -12.141 -8.227 1 96.5 64 ALA B N 1
ATOM 1406 C CA . ALA B 1 64 ? 0.262 -13.195 -7.863 1 96.5 64 ALA B CA 1
ATOM 1407 C C . ALA B 1 64 ? -0.99 -13.148 -8.734 1 96.5 64 ALA B C 1
ATOM 1409 O O . ALA B 1 64 ? -1.499 -12.07 -9.047 1 96.5 64 ALA B O 1
ATOM 1410 N N . ILE B 1 65 ? -1.457 -14.328 -9.102 1 96.44 65 ILE B N 1
ATOM 1411 C CA . ILE B 1 65 ? -2.545 -14.375 -10.07 1 96.44 65 ILE B CA 1
ATOM 1412 C C . ILE B 1 65 ? -3.627 -15.344 -9.586 1 96.44 65 ILE B C 1
ATOM 1414 O O . ILE B 1 65 ? -3.334 -16.484 -9.227 1 96.44 65 ILE B O 1
ATOM 1418 N N . CYS B 1 66 ? -4.805 -14.906 -9.461 1 95.94 66 CYS B N 1
ATOM 1419 C CA . CYS B 1 66 ? -6.008 -15.734 -9.359 1 95.94 66 CYS B CA 1
ATOM 1420 C C . CYS B 1 66 ? -6.875 -15.586 -10.602 1 95.94 66 CYS B C 1
ATOM 1422 O O . CYS B 1 66 ? -7.434 -14.516 -10.852 1 95.94 66 CYS B O 1
ATOM 1424 N N . ALA B 1 67 ? -6.957 -16.672 -11.367 1 96.81 67 ALA B N 1
ATOM 1425 C CA . ALA B 1 67 ? -7.762 -16.656 -12.586 1 96.81 67 ALA B CA 1
ATOM 1426 C C . ALA B 1 67 ? -8.977 -17.562 -12.453 1 96.81 67 ALA B C 1
ATOM 1428 O O . ALA B 1 67 ? -8.852 -18.797 -12.523 1 96.81 67 ALA B O 1
ATOM 1429 N N . ALA B 1 68 ? -10.086 -16.922 -12.273 1 93.62 68 ALA B N 1
ATOM 1430 C CA . ALA B 1 68 ? -11.328 -17.672 -12.195 1 93.62 68 ALA B CA 1
ATOM 1431 C C . ALA B 1 68 ? -11.75 -18.188 -13.57 1 93.62 68 ALA B C 1
ATOM 1433 O O . ALA B 1 68 ? -11.227 -17.734 -14.594 1 93.62 68 ALA B O 1
ATOM 1434 N N . GLN B 1 69 ? -12.656 -19.188 -13.555 1 93.5 69 GLN B N 1
ATOM 1435 C CA . GLN B 1 69 ? -13.25 -19.672 -14.797 1 93.5 69 GLN B CA 1
ATOM 1436 C C . GLN B 1 69 ? -14.094 -18.578 -15.461 1 93.5 69 GLN B C 1
ATOM 1438 O O . GLN B 1 69 ? -14.523 -17.625 -14.797 1 93.5 69 GLN B O 1
ATOM 1443 N N . PRO B 1 70 ? -14.211 -18.75 -16.875 1 93.94 70 PRO B N 1
ATOM 1444 C CA . PRO B 1 70 ? -15.094 -17.797 -17.547 1 93.94 70 PRO B CA 1
ATOM 1445 C C . PRO B 1 70 ? -16.469 -17.703 -16.891 1 93.94 70 PRO B C 1
ATOM 1447 O O . PRO B 1 70 ? -17.078 -18.734 -16.562 1 93.94 70 PRO B O 1
ATOM 1450 N N . GLY B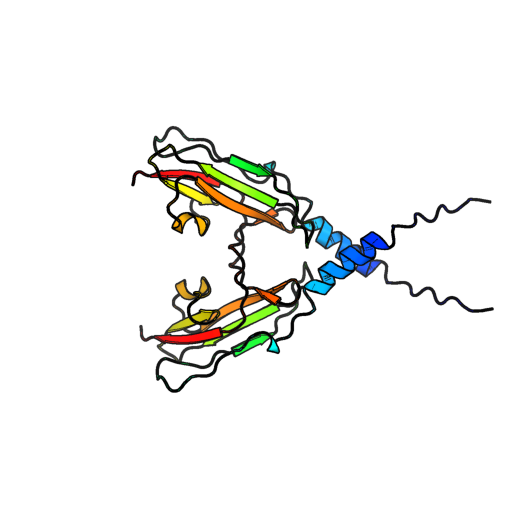 1 71 ? -16.953 -16.469 -16.641 1 91.25 71 GLY B N 1
ATOM 1451 C CA . GLY B 1 71 ? -18.25 -16.266 -16.031 1 91.25 71 GLY B CA 1
ATOM 1452 C C . GLY B 1 71 ? -18.188 -16.141 -14.523 1 91.25 71 GLY B C 1
ATOM 1453 O O . GLY B 1 71 ? -19.203 -15.906 -13.867 1 91.25 71 GLY B O 1
ATOM 1454 N N . PHE B 1 72 ? -17.047 -16.375 -13.961 1 89.62 72 PHE B N 1
ATOM 1455 C CA . PHE B 1 72 ? -16.844 -16.25 -12.523 1 89.62 72 PHE B CA 1
ATOM 1456 C C . PHE B 1 72 ? -15.914 -15.094 -12.203 1 89.62 72 PHE B C 1
ATOM 1458 O O . PHE B 1 72 ? -15.219 -14.586 -13.086 1 89.62 72 PHE B O 1
ATOM 1465 N N . PHE B 1 73 ? -15.922 -14.625 -10.867 1 89 73 PHE B N 1
ATOM 1466 C CA . PHE B 1 73 ? -14.969 -13.648 -10.367 1 89 73 PHE B CA 1
ATOM 1467 C C . PHE B 1 73 ? -13.914 -14.312 -9.5 1 89 73 PHE B C 1
ATOM 1469 O O . PHE B 1 73 ? -14.211 -15.234 -8.734 1 89 73 PHE B O 1
ATOM 1476 N N . GLY B 1 74 ? -12.711 -13.852 -9.641 1 92.19 74 GLY B N 1
ATOM 1477 C CA . GLY B 1 74 ? -11.633 -14.336 -8.789 1 92.19 74 GLY B CA 1
ATOM 1478 C C . GLY B 1 74 ? -11.445 -13.508 -7.535 1 92.19 74 GLY B C 1
ATOM 1479 O O . GLY B 1 74 ? -11.625 -12.289 -7.555 1 92.19 74 GLY B O 1
ATOM 1480 N N . PHE B 1 75 ? -11.086 -14.133 -6.469 1 88.38 75 PHE B N 1
ATOM 1481 C CA . PHE B 1 75 ? -10.727 -13.5 -5.207 1 88.38 75 PHE B CA 1
ATOM 1482 C C . PHE B 1 75 ? -9.43 -14.078 -4.656 1 88.38 75 PHE B C 1
ATOM 1484 O O . PHE B 1 75 ? -9.242 -15.297 -4.656 1 88.38 75 PHE B O 1
ATOM 1491 N N . MET B 1 76 ? -8.562 -13.172 -4.238 1 92.62 76 MET B N 1
ATOM 1492 C CA . MET B 1 76 ? -7.254 -13.547 -3.717 1 92.62 76 MET B CA 1
ATOM 1493 C C . MET B 1 76 ? -7.172 -13.281 -2.217 1 92.62 76 MET B C 1
ATOM 1495 O O . MET B 1 76 ? -7.625 -12.242 -1.74 1 92.62 76 MET B O 1
ATOM 1499 N N . GLU B 1 77 ? -6.656 -14.258 -1.528 1 85.75 77 GLU B N 1
ATOM 1500 C CA . GLU B 1 77 ? -6.398 -14.117 -0.098 1 85.75 77 GLU B CA 1
ATOM 1501 C C . GLU B 1 77 ? -4.926 -14.352 0.222 1 85.75 77 GLU B C 1
ATOM 1503 O O . GLU B 1 77 ? -4.309 -15.273 -0.31 1 85.75 77 GLU B O 1
ATOM 1508 N N . PHE B 1 78 ? -4.441 -13.469 1.097 1 89.5 78 PHE B N 1
ATOM 1509 C CA . PHE B 1 78 ? -3.066 -13.617 1.553 1 89.5 78 PHE B CA 1
ATOM 1510 C C . PHE B 1 78 ? -3.02 -14.312 2.91 1 89.5 78 PHE B C 1
ATOM 1512 O O . PHE B 1 78 ? -3.85 -14.039 3.779 1 89.5 78 PHE B O 1
ATOM 1519 N N . ASN B 1 79 ? -2.023 -15.195 3.17 1 88.5 79 ASN B N 1
ATOM 1520 C CA . ASN B 1 79 ? -1.623 -15.75 4.461 1 88.5 79 ASN B CA 1
ATOM 1521 C C . ASN B 1 79 ? -2.807 -16.359 5.199 1 88.5 79 ASN B C 1
ATOM 1523 O O . ASN B 1 79 ? -2.93 -16.219 6.418 1 88.5 79 ASN B O 1
ATOM 1527 N N . ILE B 1 80 ? -3.521 -16.938 4.504 1 76.81 80 ILE B N 1
ATOM 1528 C CA . ILE B 1 80 ? -4.699 -17.609 5.031 1 76.81 80 ILE B CA 1
ATOM 1529 C C . ILE B 1 80 ? -5.484 -16.656 5.93 1 76.81 80 ILE B C 1
ATOM 1531 O O . ILE B 1 80 ? -5.152 -16.484 7.105 1 76.81 80 ILE B O 1
ATOM 1535 N N . ASN B 1 81 ? -6.422 -15.938 5.496 1 62.28 81 ASN B N 1
ATOM 1536 C CA . ASN B 1 81 ? -7.414 -15.125 6.188 1 62.28 81 ASN B CA 1
ATOM 1537 C C . ASN B 1 81 ? -6.836 -13.773 6.613 1 62.28 81 ASN B C 1
ATOM 1539 O O . ASN B 1 81 ? -7.227 -13.227 7.645 1 62.28 81 ASN B O 1
ATOM 1543 N N . GLN B 1 82 ? -5.727 -13.312 6.137 1 68.38 82 GLN B N 1
ATOM 1544 C CA . GLN B 1 82 ? -5.184 -12 6.488 1 68.38 82 GLN B CA 1
ATOM 1545 C C . GLN B 1 82 ? -5.594 -10.945 5.465 1 68.38 82 GLN B C 1
ATOM 1547 O O . GLN B 1 82 ? -4.992 -9.867 5.402 1 68.38 82 GLN B O 1
ATOM 1552 N N . GLY B 1 83 ? -6.562 -11.281 4.719 1 75.44 83 GLY B N 1
ATOM 1553 C CA . GLY B 1 83 ? -7.031 -10.328 3.723 1 75.44 83 GLY B CA 1
ATOM 1554 C C . GLY B 1 83 ? -6.398 -10.531 2.359 1 75.44 83 GLY B C 1
ATOM 1555 O O . GLY B 1 83 ? -5.762 -11.562 2.111 1 75.44 83 GLY B O 1
ATOM 1556 N N . GLY B 1 84 ? -6.738 -9.742 1.41 1 82.38 84 GLY B N 1
ATOM 1557 C CA . GLY B 1 84 ? -6.234 -9.797 0.048 1 82.38 84 GLY B CA 1
ATOM 1558 C C . GLY B 1 84 ? -5.938 -8.43 -0.539 1 82.38 84 GLY B C 1
ATOM 1559 O O . GLY B 1 84 ? -6.008 -7.422 0.162 1 82.38 84 GLY B O 1
ATOM 1560 N N . PRO B 1 85 ? -5.488 -8.492 -1.687 1 82.88 85 PRO B N 1
ATOM 1561 C CA . PRO B 1 85 ? -5.113 -7.234 -2.338 1 82.88 85 PRO B CA 1
ATOM 1562 C C . PRO B 1 85 ? -6.32 -6.348 -2.643 1 82.88 85 PRO B C 1
ATOM 1564 O O . PRO B 1 85 ? -7.449 -6.844 -2.721 1 82.88 85 PRO B O 1
ATOM 1567 N N . GLN B 1 86 ? -6.059 -5.09 -2.834 1 76.44 86 GLN B N 1
ATOM 1568 C CA . GLN B 1 86 ? -7.105 -4.141 -3.199 1 76.44 86 GLN B CA 1
ATOM 1569 C C . GLN B 1 86 ? -7.742 -4.512 -4.535 1 76.44 86 GLN B C 1
ATOM 1571 O O . GLN B 1 86 ? -8.914 -4.219 -4.773 1 76.44 86 GLN B O 1
ATOM 1576 N N . GLU B 1 87 ? -7.039 -5.195 -5.383 1 80.69 87 GLU B N 1
ATOM 1577 C CA . GLU B 1 87 ? -7.508 -5.59 -6.711 1 80.69 87 GLU B CA 1
ATOM 1578 C C . GLU B 1 87 ? -8.742 -6.484 -6.617 1 80.69 87 GLU B C 1
ATOM 1580 O O . GLU B 1 87 ? -9.492 -6.613 -7.582 1 80.69 87 GLU B O 1
ATOM 1585 N N . ASN B 1 88 ? -8.953 -7.09 -5.387 1 82.38 88 ASN B N 1
ATOM 1586 C CA . ASN B 1 88 ? -10.18 -7.848 -5.188 1 82.38 88 ASN B CA 1
ATOM 1587 C C . ASN B 1 88 ? -11.414 -6.977 -5.391 1 82.38 88 ASN B C 1
ATOM 1589 O O . ASN B 1 88 ? -12.469 -7.473 -5.785 1 82.38 88 ASN B O 1
ATOM 1593 N N . LEU B 1 89 ? -11.32 -5.758 -5.141 1 72.38 89 LEU B N 1
ATOM 1594 C CA . LEU B 1 89 ? -12.453 -4.844 -5.207 1 72.38 89 LEU B CA 1
ATOM 1595 C C . LEU B 1 89 ? -12.859 -4.582 -6.652 1 72.38 89 LEU B C 1
ATOM 1597 O O . LEU B 1 89 ? -13.953 -4.078 -6.918 1 72.38 89 LEU B O 1
ATOM 1601 N N . ASP B 1 90 ? -11.945 -4.926 -7.621 1 71.81 90 ASP B N 1
ATOM 1602 C CA . ASP B 1 90 ? -12.25 -4.715 -9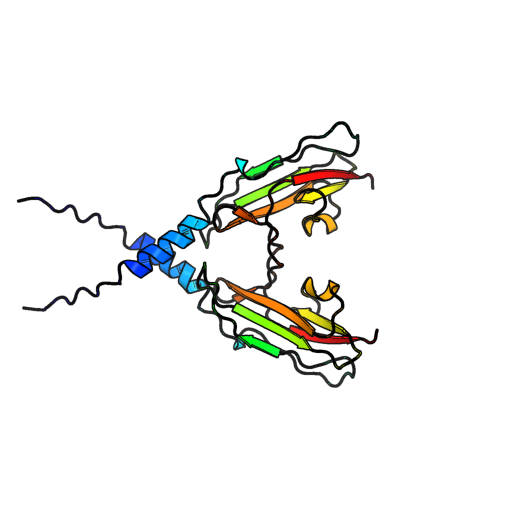.031 1 71.81 90 ASP B CA 1
ATOM 1603 C C . ASP B 1 90 ? -13.305 -5.707 -9.523 1 71.81 90 ASP B C 1
ATOM 1605 O O . ASP B 1 90 ? -13.914 -5.504 -10.57 1 71.81 90 ASP B O 1
ATOM 1609 N N . VAL B 1 91 ? -13.539 -6.746 -8.734 1 82.19 91 VAL B N 1
ATOM 1610 C CA . VAL B 1 91 ? -14.523 -7.773 -9.062 1 82.19 91 VAL B CA 1
ATOM 1611 C C . VAL B 1 91 ? -14.336 -8.227 -10.508 1 82.19 91 VAL B C 1
ATOM 1613 O O . VAL B 1 91 ? -15.25 -8.109 -11.32 1 82.19 91 VAL B O 1
ATOM 1616 N N . VAL B 1 92 ? -13.148 -8.742 -10.844 1 88.19 92 VAL B N 1
ATOM 1617 C CA . VAL B 1 92 ? -12.797 -9.188 -12.188 1 88.19 92 VAL B CA 1
ATOM 1618 C C . VAL B 1 92 ? -12.531 -10.688 -12.18 1 88.19 92 VAL B C 1
ATOM 1620 O O . VAL B 1 92 ? -12.414 -11.305 -11.117 1 88.19 92 VAL B O 1
ATOM 1623 N N . GLN B 1 93 ? -12.547 -11.281 -13.359 1 91.94 93 GLN B N 1
ATOM 1624 C CA . GLN B 1 93 ? -12.281 -12.711 -13.523 1 91.94 93 GLN B CA 1
ATOM 1625 C C . GLN B 1 93 ? -10.859 -13.055 -13.109 1 91.94 93 GLN B C 1
ATOM 1627 O O . GLN B 1 93 ? -10.617 -14.109 -12.508 1 91.94 93 GLN B O 1
ATOM 1632 N N . VAL B 1 94 ? -9.938 -12.211 -13.602 1 95.56 94 VAL B N 1
ATOM 1633 C CA . VAL B 1 94 ? -8.531 -12.422 -13.281 1 95.56 94 VAL B CA 1
ATOM 1634 C C . VAL B 1 94 ? -8.047 -11.336 -12.328 1 95.56 94 VAL B C 1
ATOM 1636 O O . VAL B 1 94 ? -8.047 -10.148 -12.672 1 95.56 94 VAL B O 1
ATOM 1639 N N . VAL B 1 95 ? -7.652 -11.719 -11.117 1 89.62 95 VAL B N 1
ATOM 1640 C CA . VAL B 1 95 ? -7.078 -10.812 -10.125 1 89.62 95 VAL B CA 1
ATOM 1641 C C . VAL B 1 95 ? -5.555 -10.938 -10.141 1 89.62 95 VAL B C 1
ATOM 1643 O O . VAL B 1 95 ? -5.012 -12.039 -10.039 1 89.62 95 VAL B O 1
ATOM 1646 N N . GLU B 1 96 ? -4.867 -9.82 -10.352 1 93.44 96 GLU B N 1
ATOM 1647 C CA . GLU B 1 96 ? -3.41 -9.758 -10.305 1 93.44 96 GLU B CA 1
ATOM 1648 C C . GLU B 1 96 ? -2.934 -8.797 -9.219 1 93.44 96 GLU B C 1
ATOM 1650 O O . GLU B 1 96 ? -3.365 -7.645 -9.172 1 93.44 96 GLU B O 1
ATOM 1655 N N . ALA B 1 97 ? -2.082 -9.328 -8.383 1 91.5 97 ALA B N 1
ATOM 1656 C CA . ALA B 1 97 ? -1.501 -8.508 -7.324 1 91.5 97 ALA B CA 1
ATOM 1657 C C . ALA B 1 97 ? 0.023 -8.5 -7.41 1 91.5 97 ALA B C 1
ATOM 1659 O O . ALA B 1 97 ? 0.663 -9.555 -7.324 1 91.5 97 ALA B O 1
ATOM 1660 N N . LEU B 1 98 ? 0.567 -7.332 -7.457 1 90.38 98 LEU B N 1
ATOM 1661 C CA . LEU B 1 98 ? 2.016 -7.188 -7.566 1 90.38 98 LEU B CA 1
ATOM 1662 C C . LEU B 1 98 ? 2.676 -7.277 -6.195 1 90.38 98 LEU B C 1
ATOM 1664 O O . LEU B 1 98 ? 2.297 -6.555 -5.27 1 90.38 98 LEU B O 1
ATOM 1668 N N . LEU B 1 99 ? 3.596 -8.219 -6.137 1 91 99 LEU B N 1
ATOM 1669 C CA . LEU B 1 99 ? 4.445 -8.352 -4.957 1 91 99 LEU B CA 1
ATOM 1670 C C . LEU B 1 99 ? 5.859 -7.852 -5.25 1 91 99 LEU B C 1
ATOM 1672 O O . LEU B 1 99 ? 6.367 -8.023 -6.359 1 91 99 LEU B O 1
ATOM 1676 N N . GLU B 1 100 ? 6.473 -7.285 -4.195 1 86.62 100 GLU B N 1
ATOM 1677 C CA . GLU B 1 100 ? 7.844 -6.801 -4.312 1 86.62 100 GLU B CA 1
ATOM 1678 C C . GLU B 1 100 ? 8.727 -7.359 -3.197 1 86.62 100 GLU B C 1
ATOM 1680 O O . GLU B 1 100 ? 8.297 -7.43 -2.043 1 86.62 100 GLU B O 1
ATOM 1685 N N . CYS B 1 101 ? 9.938 -7.727 -3.617 1 87.81 101 CYS B N 1
ATOM 1686 C CA . CYS B 1 101 ? 10.906 -8.227 -2.652 1 87.81 101 CYS B CA 1
ATOM 1687 C C . CYS B 1 101 ? 11.492 -7.086 -1.827 1 87.81 101 CYS B C 1
ATOM 1689 O O . CYS B 1 101 ? 11.953 -6.086 -2.381 1 87.81 101 CYS B O 1
ATOM 1691 N N . ARG B 1 102 ? 11.414 -7.215 -0.558 1 77.44 102 ARG B N 1
ATOM 1692 C CA . ARG B 1 102 ? 12.016 -6.285 0.388 1 77.44 102 ARG B CA 1
ATOM 1693 C C . ARG B 1 102 ? 12.648 -7.027 1.563 1 77.44 102 ARG B C 1
ATOM 1695 O O . ARG B 1 102 ? 11.961 -7.77 2.271 1 77.44 102 ARG B O 1
ATOM 1702 N N . ASN B 1 103 ? 13.945 -6.828 1.693 1 77.5 103 ASN B N 1
ATOM 1703 C CA . ASN B 1 103 ? 14.672 -7.414 2.812 1 77.5 103 ASN B CA 1
ATOM 1704 C C . ASN B 1 103 ? 14.469 -8.93 2.883 1 77.5 103 ASN B C 1
ATOM 1706 O O . ASN B 1 103 ? 14.172 -9.469 3.947 1 77.5 103 ASN B O 1
ATOM 1710 N N . GLY B 1 104 ? 14.43 -9.516 1.745 1 84.62 104 GLY B N 1
ATOM 1711 C CA . GLY B 1 104 ? 14.422 -10.969 1.688 1 84.62 104 GLY B CA 1
ATOM 1712 C C . GLY B 1 104 ? 13.031 -11.562 1.815 1 84.62 104 GLY B C 1
ATOM 1713 O O . GLY B 1 104 ? 12.875 -12.766 2.004 1 84.62 104 GLY B O 1
ATOM 1714 N N . ALA B 1 105 ? 11.992 -10.711 1.762 1 86.75 105 ALA B N 1
ATOM 1715 C CA . ALA B 1 105 ? 10.617 -11.195 1.849 1 86.75 105 ALA B CA 1
ATOM 1716 C C . ALA B 1 105 ? 9.727 -10.516 0.807 1 86.75 105 ALA B C 1
ATOM 1718 O O . ALA B 1 105 ? 10.047 -9.422 0.328 1 86.75 105 ALA B O 1
ATOM 1719 N N . TRP B 1 106 ? 8.656 -11.234 0.466 1 91.75 106 TRP B N 1
ATOM 1720 C CA . TRP B 1 106 ? 7.711 -10.703 -0.513 1 91.75 106 TRP B CA 1
ATOM 1721 C C . TRP B 1 106 ? 6.633 -9.867 0.168 1 91.75 106 TRP B C 1
ATOM 1723 O O . TRP B 1 106 ? 6.023 -10.305 1.145 1 91.75 106 TRP B O 1
ATOM 1733 N N . TYR B 1 107 ? 6.391 -8.633 -0.438 1 87.38 107 TYR B N 1
ATOM 1734 C CA . TYR B 1 107 ? 5.383 -7.746 0.127 1 87.38 107 TYR B CA 1
ATOM 1735 C C . TYR B 1 107 ? 4.379 -7.312 -0.937 1 87.38 107 TYR B C 1
ATOM 1737 O O . TYR B 1 107 ? 4.754 -7.051 -2.082 1 87.38 107 TYR B O 1
ATOM 1745 N N . TYR B 1 108 ? 3.125 -7.367 -0.562 1 87.38 108 TYR B N 1
ATOM 1746 C CA . TYR B 1 108 ? 2.088 -6.664 -1.307 1 87.38 108 TYR B CA 1
ATOM 1747 C C . TYR B 1 108 ? 1.932 -5.234 -0.802 1 87.38 108 TYR B C 1
ATOM 1749 O O . TYR B 1 108 ? 1.836 -5 0.406 1 87.38 108 TYR B O 1
ATOM 1757 N N . ARG B 1 109 ? 2.215 -4.445 -1.758 1 71 109 ARG B N 1
ATOM 1758 C CA . ARG B 1 109 ? 1.897 -3.055 -1.452 1 71 109 ARG B CA 1
ATOM 1759 C C . ARG B 1 109 ? 0.805 -2.525 -2.375 1 71 109 ARG B C 1
ATOM 1761 O O . ARG B 1 109 ? 0.833 -2.77 -3.582 1 71 109 ARG B O 1
ATOM 1768 N N . ASP B 1 110 ? -0.139 -2.143 -1.772 1 62.38 110 ASP B N 1
ATOM 1769 C CA . ASP B 1 110 ? -1.128 -1.48 -2.617 1 62.38 110 ASP B CA 1
ATOM 1770 C C . ASP B 1 110 ? -0.484 -0.385 -3.463 1 62.38 110 ASP B C 1
ATOM 1772 O O . ASP B 1 110 ? 0.653 0.018 -3.205 1 62.38 110 ASP B O 1
ATOM 1776 N N . ILE B 1 111 ? -1.023 -0.248 -4.719 1 58.31 111 ILE B N 1
ATOM 1777 C CA . ILE B 1 111 ? -0.571 0.808 -5.621 1 58.31 111 ILE B CA 1
ATOM 1778 C C . ILE B 1 111 ? -0.362 2.1 -4.832 1 58.31 111 ILE B C 1
ATOM 1780 O O . ILE B 1 111 ? -1.28 2.586 -4.168 1 58.31 111 ILE B O 1
ATOM 1784 N N . PRO B 1 112 ? 0.898 2.402 -4.863 1 70.44 112 PRO B N 1
ATOM 1785 C CA . PRO B 1 112 ? 1.15 3.666 -4.164 1 70.44 112 PRO B CA 1
ATOM 1786 C C . PRO B 1 112 ? 0.394 4.84 -4.781 1 70.44 112 PRO B C 1
ATOM 1788 O O . PRO B 1 112 ? 0.281 4.934 -6.004 1 70.44 112 PRO B O 1
ATOM 1791 N N . VAL B 1 113 ? -0.294 5.508 -4.051 1 75.75 113 VAL B N 1
ATOM 1792 C CA . VAL B 1 113 ? -0.947 6.742 -4.473 1 75.75 113 VAL B CA 1
ATOM 1793 C C . VAL B 1 113 ? -0.007 7.926 -4.254 1 75.75 113 VAL B C 1
ATOM 1795 O O . VAL B 1 113 ? 0.509 8.117 -3.15 1 75.75 113 VAL B O 1
ATOM 1798 N N . GLN B 1 114 ? 0.297 8.617 -5.426 1 84.31 114 GLN B N 1
ATOM 1799 C CA . GLN B 1 114 ? 1.01 9.875 -5.246 1 84.31 114 GLN B CA 1
ATOM 1800 C C . GLN B 1 114 ? 0.142 10.898 -4.516 1 84.31 114 GLN B C 1
ATOM 1802 O O . GLN B 1 114 ? -1.005 11.133 -4.902 1 84.31 114 GLN B O 1
ATOM 1807 N N . VAL B 1 115 ? 0.706 11.477 -3.525 1 92.56 115 VAL B N 1
ATOM 1808 C CA . VAL B 1 115 ? -0.056 12.422 -2.717 1 92.56 115 VAL B CA 1
ATOM 1809 C C . VAL B 1 115 ? 0.474 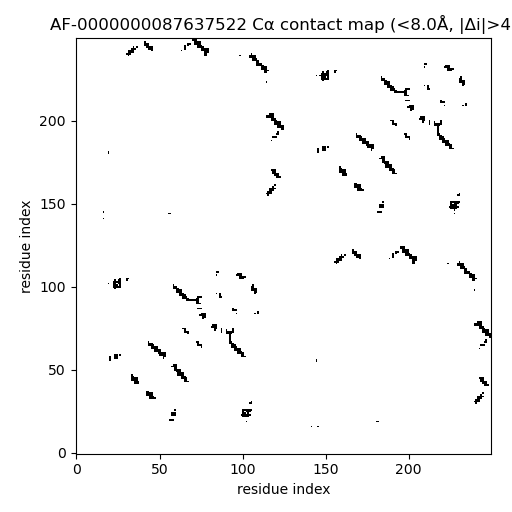13.836 -2.938 1 92.56 115 VAL B C 1
ATOM 1811 O O . VAL B 1 115 ? 1.643 14.117 -2.66 1 92.56 115 VAL B O 1
ATOM 1814 N N . THR B 1 116 ? -0.395 14.664 -3.434 1 94.12 116 THR B N 1
ATOM 1815 C CA . THR B 1 116 ? -0.006 16.062 -3.641 1 94.12 116 THR B CA 1
ATOM 1816 C C . THR B 1 116 ? -0.792 16.984 -2.717 1 94.12 116 THR B C 1
ATOM 1818 O O . THR B 1 116 ? -0.428 18.141 -2.541 1 94.12 116 THR B O 1
ATOM 1821 N N . SER B 1 117 ? -1.836 16.516 -2.158 1 95.31 117 SER B N 1
ATOM 1822 C CA . SER B 1 117 ? -2.605 17.297 -1.186 1 95.31 117 SER B CA 1
ATOM 1823 C C . SER B 1 117 ? -3.301 16.375 -0.183 1 95.31 117 SER B C 1
ATOM 1825 O O . SER B 1 117 ? -3.631 15.234 -0.504 1 95.31 117 SER B O 1
ATOM 1827 N N . VAL B 1 118 ? -3.463 16.891 1.008 1 95.62 118 VAL B N 1
ATOM 1828 C CA . VAL B 1 118 ? -4.156 16.203 2.094 1 95.62 118 VAL B CA 1
ATOM 1829 C C . VAL B 1 118 ? -5.254 17.094 2.656 1 95.62 118 VAL B C 1
ATOM 1831 O O . VAL B 1 118 ? -5.008 18.266 2.984 1 95.62 118 VAL B O 1
ATOM 1834 N N . GLN B 1 119 ? -6.43 16.547 2.67 1 92.88 119 GLN B N 1
ATOM 1835 C CA . GLN B 1 119 ? -7.566 17.203 3.311 1 92.88 119 GLN B CA 1
ATOM 1836 C C . GLN B 1 119 ? -8.125 16.359 4.449 1 92.88 119 GLN B C 1
ATOM 1838 O O . GLN B 1 119 ? -8.086 15.125 4.387 1 92.88 119 GLN B O 1
ATOM 1843 N N . CYS B 1 120 ? -8.609 17.047 5.473 1 95 120 CYS B N 1
ATOM 1844 C CA . CYS B 1 120 ? -9.133 16.344 6.637 1 95 120 CYS B CA 1
ATOM 1845 C C . CYS B 1 120 ? -10.562 16.766 6.941 1 95 120 CYS B C 1
ATOM 1847 O O . CYS B 1 120 ? -10.891 17.953 6.852 1 95 120 CYS B O 1
ATOM 1849 N N . ILE B 1 121 ? -11.32 15.805 7.238 1 91.19 121 ILE B N 1
ATOM 1850 C CA . ILE B 1 121 ? -12.68 16.031 7.73 1 91.19 121 ILE B CA 1
ATOM 1851 C C . ILE B 1 121 ? -12.867 15.32 9.07 1 91.19 121 ILE B C 1
ATOM 1853 O O . ILE B 1 121 ? -12.195 14.328 9.352 1 91.19 121 ILE B O 1
ATOM 1857 N N . GLN B 1 122 ? -13.688 15.984 9.914 1 93.69 122 GLN B N 1
ATOM 1858 C CA . GLN B 1 122 ? -14.102 15.297 11.125 1 93.69 122 GLN B CA 1
ATOM 1859 C C . GLN B 1 122 ? -15.594 14.984 11.102 1 93.69 122 GLN B C 1
ATOM 1861 O O . GLN B 1 122 ? -16.391 15.742 10.539 1 93.69 122 GLN B O 1
ATOM 1866 N N . VAL B 1 123 ? -15.922 13.742 11.664 1 86.75 123 VAL B N 1
ATOM 1867 C CA . VAL B 1 123 ? -17.312 13.312 11.688 1 86.75 123 VAL B CA 1
ATOM 1868 C C . VAL B 1 123 ? -17.703 12.859 13.102 1 86.75 123 VAL B C 1
ATOM 1870 O O . VAL B 1 123 ? -16.875 12.266 13.805 1 86.75 123 VAL B O 1
ATOM 1873 N N . PRO B 1 124 ? -18.953 13.188 13.484 1 84.25 124 PRO B N 1
ATOM 1874 C CA . PRO B 1 124 ? -19.406 12.695 14.789 1 84.25 124 PRO B CA 1
ATOM 1875 C C . PRO B 1 124 ? -19.625 11.188 14.805 1 84.25 124 PRO B C 1
ATOM 1877 O O . PRO B 1 124 ? -19.812 10.57 13.75 1 84.25 124 PRO B O 1
ATOM 1880 N N . PRO B 1 125 ? -19.516 10.562 16.016 1 78.38 125 PRO B N 1
ATOM 1881 C CA . PRO B 1 125 ? -19.75 9.117 16.109 1 78.38 125 PRO B CA 1
ATOM 1882 C C . PRO B 1 125 ? -21.188 8.727 15.766 1 78.38 125 PRO B C 1
ATOM 1884 O O . PRO B 1 125 ? -22.109 9.531 15.922 1 78.38 125 PRO B O 1
#

Radius of gyration: 22.58 Å; Cα contacts (8 Å, |Δi|>4): 564; chains: 2; bounding box: 77×57×39 Å

Foldseek 3Di:
DPPPPPPPPDPVVVVVLCVFLVQQAQADPVLDDFDAADPPPLGHTKDKAWDQADPVRRGTKMKIKFAAPPPAFGDDDPPPPPGDAPQSVVRHRMGIFMWTGGRHDTDTDHPDDDDDDDDDDDDDD/DPPPPPPPPDPVVVVVLCVFLVQQAQADPVLDDFDAADPPPLGHTKDKDWDQADPVRSGTKMKIKFAAPPPAFGDDDDPPPPGDAPQSVVRHRMGIFMWTGGRHDTDTDHPDDDDDDDDDDDDDD

Sequence (250 aa):
MMTSGTCAVPILVLLEINRKTDACKTCTTAQVSFDKANGDPMSIDSSFRVEAPDPATGCLRLTAICAAQPGFFGFMEFNINQGGPQENLDVVQVVEALLECRNGAWYYRDIPVQVTSVQCIQVPPMMTSGTCAVPILVLLEINRKTDACKTCTTAQVSFDKANGDPMSIDSSFRVEAPDPATGCLRLTAICAAQPGFFGFMEFNINQGGPQENLDVVQVVEALLECRNGAWYYRDIPVQVTSVQCIQVPP

Secondary structure (DSSP, 8-state):
----------HHHHHHHHHHHHHTT---GGGSEEPPP-S-TTEE-EEEEEEPPPTTT---EEEEEEEPPTT-EEEEEETTTS---GGGGG--SEEEEEEEEETTEEEE---PEE-SEEEEEEE--/----------HHHHHHHHHHHHHTT---GGGSEEPPP-SSTTEE-EEEEEEPPPTTT---EEEEEEEPPTTSEEEEEETTTS---GGGGG--SEEEEEEEEETTEEEE---PEE-SEEEEEEE--

Solvent-accessible surface area (backbone atoms only — not comparable to full-atom values): 13222 Å² total; per-residue (Å²): 136,83,78,77,75,74,78,72,67,60,69,61,59,58,50,50,53,52,46,39,54,43,25,10,57,57,47,57,76,80,65,36,44,55,32,61,46,74,79,48,90,41,36,34,49,27,47,70,43,86,46,74,46,39,84,72,66,55,22,36,29,33,32,41,34,18,66,31,58,94,80,24,26,14,36,51,32,27,54,77,86,70,46,51,57,74,53,45,77,66,65,34,32,65,31,66,42,57,28,36,25,49,73,50,36,42,23,37,43,52,79,61,41,74,42,49,28,36,39,20,35,38,42,75,121,136,83,78,76,76,74,77,71,67,61,68,60,59,58,50,52,54,52,44,40,54,43,24,12,58,58,48,57,76,80,64,39,44,58,33,63,47,76,76,48,92,40,36,34,49,28,46,71,44,84,46,74,46,38,86,73,68,57,23,36,30,34,32,40,34,18,67,32,58,94,80,26,25,14,36,52,32,27,53,77,85,70,46,51,58,74,52,46,78,66,66,34,34,64,31,66,42,59,29,36,26,49,74,50,35,41,25,37,43,53,79,61,41,76,41,47,27,37,41,19,35,38,43,75,123